Protein AF-A0A820I615-F1 (afdb_monomer_lite)

Secondary structure (DSSP, 8-state):
--------------TTS-----HHHHHHHHHHHHHHHHHHHHHHHHHHHHHHHHHHHHHHT-HHHHHHHHHHHHHHHTTT-HHHHHHHHHHHHHHHHHHHHHHHHHHHTS-GGG-HHHHHHHHHHHHHH-GGGGGTTHHHHHHHHHHHHHHSHHHHTTSPPTTGGGHHHHS-TTPPEEEEEE-TTSS-EEEEEE-GGGSSS-------------

InterPro domains:
  IPR039586 Cilia- and flagella-associated protein 46 [PTHR15977] (22-204)

Radius of gyration: 31.56 Å; chains: 1; bounding box: 80×45×115 Å

pLDDT: mean 70.61, std 18.41, range [26.41, 92.56]

Structure (mmCIF, N/CA/C/O backbone):
data_AF-A0A820I615-F1
#
_entry.id   AF-A0A820I615-F1
#
loop_
_atom_site.group_PDB
_atom_site.id
_atom_site.type_symbol
_atom_site.label_atom_id
_atom_site.label_alt_id
_atom_site.label_c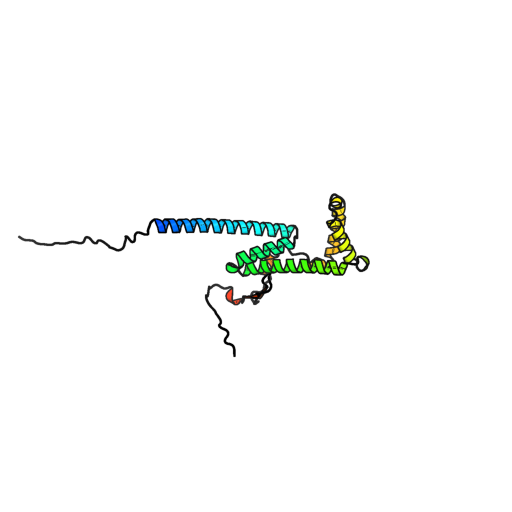omp_id
_atom_site.label_asym_id
_atom_site.label_entity_id
_atom_site.label_seq_id
_atom_site.pdbx_PDB_ins_code
_atom_site.Cartn_x
_atom_site.Cartn_y
_atom_site.Cartn_z
_atom_site.occupancy
_atom_site.B_iso_or_equiv
_atom_site.auth_seq_id
_atom_site.auth_comp_id
_atom_site.auth_asym_id
_atom_site.auth_atom_id
_atom_site.pdbx_PDB_model_num
ATOM 1 N N . MET A 1 1 ? -53.813 27.860 85.071 1.00 37.97 1 MET A N 1
ATOM 2 C CA . MET A 1 1 ? -52.853 28.479 84.137 1.00 37.97 1 MET A CA 1
ATOM 3 C C . MET A 1 1 ? -51.795 27.427 83.816 1.00 37.97 1 MET A C 1
ATOM 5 O O . MET A 1 1 ? -50.716 27.458 84.382 1.00 37.97 1 MET A O 1
ATOM 9 N N . ASP A 1 2 ? -52.160 26.299 83.200 1.00 38.53 2 ASP A N 1
ATOM 10 C CA . ASP A 1 2 ? -52.452 26.115 81.757 1.00 38.53 2 ASP A CA 1
ATOM 11 C C . ASP A 1 2 ? -51.235 26.517 80.915 1.00 38.53 2 ASP A C 1
ATOM 13 O O . ASP A 1 2 ? -50.877 27.688 80.885 1.00 38.53 2 ASP A O 1
ATOM 17 N N . SER A 1 3 ? -50.522 25.610 80.240 1.00 38.53 3 SER A N 1
ATOM 18 C CA . SER A 1 3 ? -50.927 24.923 78.994 1.00 38.53 3 SER A CA 1
ATOM 19 C C . SER A 1 3 ? -49.895 23.803 78.694 1.00 38.53 3 SER A C 1
ATOM 21 O O . SER A 1 3 ? -48.721 23.994 78.990 1.00 38.53 3 SER A O 1
ATOM 23 N N . ARG A 1 4 ? -50.256 22.564 78.297 1.00 35.41 4 ARG A N 1
ATOM 24 C CA . ARG A 1 4 ? -50.503 22.089 76.901 1.00 35.41 4 ARG A CA 1
ATOM 25 C C . ARG A 1 4 ? -49.340 22.484 75.954 1.00 35.41 4 ARG A C 1
ATOM 27 O O . ARG A 1 4 ? -49.021 23.658 75.898 1.00 35.41 4 ARG A O 1
ATOM 34 N N . THR A 1 5 ? -48.650 21.625 75.187 1.00 43.97 5 THR A N 1
ATOM 35 C CA . THR A 1 5 ? -49.090 20.474 74.364 1.00 43.97 5 THR A CA 1
ATOM 36 C C . THR A 1 5 ? -47.894 19.828 73.624 1.00 43.97 5 THR A C 1
ATOM 38 O O . THR A 1 5 ? -46.960 20.540 73.282 1.00 43.97 5 THR A O 1
ATOM 41 N N . ASN A 1 6 ? -48.053 18.539 73.275 1.00 36.91 6 ASN A N 1
ATOM 42 C CA . ASN A 1 6 ? -47.515 17.765 72.129 1.00 36.91 6 ASN A CA 1
ATOM 43 C C . ASN A 1 6 ? -45.998 17.529 71.984 1.00 36.91 6 ASN A C 1
ATOM 45 O O . ASN A 1 6 ? -45.218 18.465 71.912 1.00 36.91 6 ASN A O 1
ATOM 49 N N . SER A 1 7 ? -45.498 16.286 71.990 1.00 36.41 7 SER A N 1
ATOM 50 C CA . SER A 1 7 ? -45.802 15.080 71.177 1.00 36.41 7 SER A CA 1
ATOM 51 C C . SER A 1 7 ? -45.124 15.069 69.808 1.00 36.41 7 SER A C 1
ATOM 53 O O . SER A 1 7 ? -45.476 15.852 68.934 1.00 36.41 7 SER A O 1
ATOM 55 N N . ASN A 1 8 ? -44.309 14.021 69.645 1.00 34.81 8 ASN A N 1
ATOM 56 C CA . ASN A 1 8 ? -44.016 13.276 68.421 1.00 34.81 8 ASN A CA 1
ATOM 57 C C . ASN A 1 8 ? -43.162 13.972 67.351 1.00 34.81 8 ASN A C 1
ATOM 59 O O . ASN A 1 8 ? -43.489 15.016 66.811 1.00 34.81 8 ASN A O 1
ATOM 63 N N . MET A 1 9 ? -41.963 13.436 67.128 1.00 38.56 9 MET A N 1
ATOM 64 C CA . MET A 1 9 ? -41.706 12.326 66.197 1.00 38.56 9 MET A CA 1
ATOM 65 C C . MET A 1 9 ? -41.652 12.862 64.774 1.00 38.56 9 MET A C 1
ATOM 67 O O . MET A 1 9 ? -42.677 13.142 64.172 1.00 38.56 9 MET A O 1
ATOM 71 N N . ASN A 1 10 ? -40.430 12.975 64.266 1.00 38.28 10 ASN A N 1
ATOM 72 C CA . ASN A 1 10 ? -40.109 12.718 62.870 1.00 38.28 10 ASN A CA 1
ATOM 73 C C . ASN A 1 10 ? -38.596 12.500 62.780 1.00 38.28 10 ASN A C 1
ATOM 75 O O . ASN A 1 10 ? -37.834 13.366 62.358 1.00 38.28 10 ASN A O 1
ATOM 79 N N . GLN A 1 11 ? -38.162 11.306 63.197 1.00 41.16 11 GLN A N 1
ATOM 80 C CA . GLN A 1 11 ? -37.058 10.669 62.493 1.00 41.16 11 GLN A CA 1
ATOM 81 C C . GLN A 1 11 ? -37.579 10.367 61.089 1.00 41.16 11 GLN A C 1
ATOM 83 O O . GLN A 1 11 ? -38.285 9.386 60.876 1.00 41.16 11 GLN A O 1
ATOM 88 N N . VAL A 1 12 ? -37.288 11.258 60.145 1.00 40.66 12 VAL A N 1
ATOM 89 C CA . VAL A 1 12 ? -37.407 10.946 58.723 1.00 40.66 12 VAL A CA 1
ATOM 90 C C . VAL A 1 12 ? -36.159 10.145 58.373 1.00 40.66 12 VAL A C 1
ATOM 92 O O . VAL A 1 12 ? -35.153 10.682 57.921 1.00 40.66 12 VAL A O 1
ATOM 95 N N . THR A 1 13 ? -36.196 8.849 58.673 1.00 41.91 13 THR A N 1
ATOM 96 C CA . THR A 1 13 ? -35.300 7.878 58.056 1.00 41.91 13 THR A CA 1
ATOM 97 C C . THR A 1 13 ? -35.756 7.723 56.612 1.00 41.91 13 THR A C 1
ATOM 99 O O . THR A 1 13 ? -36.739 7.051 56.318 1.00 41.91 13 THR A O 1
ATOM 102 N N . ASN A 1 14 ? -35.076 8.423 55.709 1.00 36.91 14 ASN A N 1
ATOM 103 C CA . ASN A 1 14 ? -35.271 8.296 54.273 1.00 36.91 14 ASN A CA 1
ATOM 104 C C . ASN A 1 14 ? -34.704 6.923 53.841 1.00 36.91 14 ASN A C 1
ATOM 106 O O . ASN A 1 14 ? -33.496 6.726 53.970 1.00 36.91 14 ASN A O 1
ATOM 110 N N . PRO A 1 15 ? -35.506 5.942 53.382 1.00 42.53 15 PRO A N 1
ATOM 111 C CA . PRO A 1 15 ? -35.017 4.586 53.134 1.00 42.53 15 PRO A CA 1
ATOM 112 C C . PRO A 1 15 ? -34.518 4.367 51.691 1.00 42.53 15 PRO A C 1
ATOM 114 O O . PRO A 1 15 ? -34.568 3.247 51.198 1.00 42.53 15 PRO A O 1
ATOM 117 N N . ALA A 1 16 ? -34.041 5.410 51.001 1.00 45.69 16 ALA A N 1
ATOM 118 C CA . ALA A 1 16 ? -33.724 5.347 49.567 1.00 45.69 16 ALA A CA 1
ATOM 119 C C . ALA A 1 16 ? -32.255 5.640 49.188 1.00 45.69 16 ALA A C 1
ATOM 121 O O . ALA A 1 16 ? -31.955 5.708 48.002 1.00 45.69 16 ALA A O 1
ATOM 122 N N . GLU A 1 17 ? -31.331 5.803 50.144 1.00 46.22 17 GLU A N 1
ATOM 123 C CA . GLU A 1 17 ? -29.943 6.230 49.844 1.00 46.22 17 GLU A CA 1
ATOM 124 C C . GLU A 1 17 ? -28.844 5.192 50.120 1.00 46.22 17 GLU A C 1
ATOM 126 O O . GLU A 1 17 ? -27.669 5.507 49.988 1.00 46.22 17 GLU A O 1
ATOM 131 N N . ASN A 1 18 ? -29.188 3.941 50.430 1.00 52.22 18 ASN A N 1
ATOM 132 C CA . ASN A 1 18 ? -28.195 2.873 50.602 1.00 52.22 18 ASN A CA 1
ATOM 133 C C . ASN A 1 18 ? -28.490 1.684 49.684 1.00 52.22 18 ASN A C 1
ATOM 135 O O . ASN A 1 18 ? -28.588 0.544 50.137 1.00 52.22 18 ASN A O 1
ATOM 139 N N . GLU A 1 19 ? -28.606 1.932 48.381 1.00 51.94 19 GLU A N 1
ATOM 140 C CA . GLU A 1 19 ? -28.301 0.877 47.417 1.00 51.94 19 GLU A CA 1
ATOM 141 C C . GLU A 1 19 ? -26.772 0.796 47.354 1.00 51.94 19 GLU A C 1
ATOM 143 O O . GLU A 1 19 ? -26.102 1.532 46.632 1.00 51.94 19 GLU A O 1
ATOM 148 N N . TRP A 1 20 ? -26.214 -0.003 48.265 1.00 56.06 20 TRP A N 1
ATOM 149 C CA . TRP A 1 20 ? -24.785 -0.266 48.382 1.00 56.06 20 TRP A CA 1
ATOM 150 C C . TRP A 1 20 ? -24.349 -0.911 47.067 1.00 56.06 20 TRP A C 1
ATOM 152 O O . TRP A 1 20 ? -24.513 -2.116 46.889 1.00 56.06 20 TRP A O 1
ATOM 162 N N . ILE A 1 21 ? -23.880 -0.106 46.107 1.00 61.22 21 ILE A N 1
ATOM 163 C CA . ILE A 1 21 ? -23.255 -0.628 44.892 1.00 61.22 21 ILE A CA 1
ATOM 164 C C . ILE A 1 21 ? -22.084 -1.472 45.401 1.00 61.22 21 ILE A C 1
ATOM 166 O O . ILE A 1 21 ? -21.194 -0.906 46.043 1.00 61.22 21 ILE A O 1
ATOM 170 N N . PRO A 1 22 ? -22.094 -2.800 45.193 1.00 72.50 22 PRO A N 1
ATOM 171 C CA . PRO A 1 22 ? -21.027 -3.667 45.655 1.00 72.50 22 PRO A CA 1
ATOM 172 C C . PRO A 1 22 ? -19.688 -3.083 45.207 1.00 72.50 22 PRO A C 1
ATOM 174 O O . PRO A 1 22 ? -19.512 -2.781 44.026 1.00 72.50 22 PRO A O 1
ATOM 177 N N . GLU A 1 23 ? -18.752 -2.913 46.138 1.00 72.25 23 GLU A N 1
ATOM 178 C CA . GLU A 1 23 ? -17.396 -2.416 45.857 1.00 72.25 23 GLU A CA 1
ATOM 179 C C . GLU A 1 23 ? -16.722 -3.230 44.731 1.00 72.25 23 GLU A C 1
ATOM 181 O O . GLU A 1 23 ? -15.958 -2.700 43.927 1.00 72.25 23 GLU A O 1
ATOM 186 N N . GLU A 1 24 ? -17.123 -4.497 44.606 1.00 72.81 24 GLU A N 1
ATOM 187 C CA . GLU A 1 24 ? -16.786 -5.422 43.526 1.00 72.81 24 GLU A CA 1
ATOM 188 C C . GLU A 1 24 ? -17.271 -4.953 42.139 1.00 72.81 24 GLU A C 1
ATOM 190 O O . GLU A 1 24 ? -16.477 -4.932 41.203 1.00 72.81 24 GLU A O 1
ATOM 195 N N . LEU A 1 25 ? -18.509 -4.458 41.999 1.00 75.38 25 LEU A N 1
ATOM 196 C CA . LEU A 1 25 ? -19.022 -3.917 40.727 1.00 75.38 25 LEU A CA 1
ATOM 197 C C . LEU A 1 25 ? -18.333 -2.604 40.334 1.00 75.38 25 LEU A C 1
ATOM 199 O O . LEU A 1 25 ? -18.110 -2.343 39.150 1.00 75.38 25 LEU A O 1
ATOM 203 N N . LEU A 1 26 ? -17.966 -1.770 41.312 1.00 77.69 26 LEU A N 1
ATOM 204 C CA . LEU A 1 26 ? -17.216 -0.540 41.050 1.00 77.69 26 LEU A CA 1
ATOM 205 C C . LEU A 1 26 ? -15.767 -0.850 40.635 1.00 77.69 26 LEU A C 1
ATOM 207 O O . LEU A 1 26 ? -15.224 -0.201 39.737 1.00 77.69 26 LEU A O 1
ATOM 211 N N . ALA A 1 27 ? -15.145 -1.855 41.256 1.00 81.88 27 ALA A N 1
ATOM 212 C CA . ALA A 1 27 ? -13.823 -2.346 40.881 1.00 81.88 27 ALA A CA 1
ATOM 213 C C . ALA A 1 27 ? -13.827 -2.977 39.478 1.00 81.88 27 ALA A C 1
ATOM 215 O O . ALA A 1 27 ? -12.938 -2.678 38.678 1.00 81.88 27 ALA A O 1
ATOM 216 N N . GLU A 1 28 ? -14.846 -3.774 39.141 1.00 84.38 28 GLU A N 1
ATOM 217 C CA . GLU A 1 28 ? -15.040 -4.333 37.798 1.00 84.38 28 GLU A CA 1
ATOM 218 C C . GLU A 1 28 ? -15.251 -3.243 36.743 1.00 84.38 28 GLU A C 1
ATOM 220 O O . GLU A 1 28 ? -14.595 -3.265 35.700 1.00 84.38 28 GLU A O 1
ATOM 225 N N . PHE A 1 29 ? -16.083 -2.237 37.028 1.00 85.94 29 PHE A N 1
ATOM 226 C CA . PHE A 1 29 ? -16.292 -1.098 36.132 1.00 85.94 29 PHE A CA 1
ATOM 227 C C . PHE A 1 29 ? -14.996 -0.314 35.882 1.00 85.94 29 PHE A C 1
ATOM 229 O O . PHE A 1 29 ? -14.664 0.017 34.741 1.00 85.94 29 PHE A O 1
ATOM 236 N N . ASN A 1 30 ? -14.222 -0.042 36.937 1.00 85.25 30 ASN A N 1
ATOM 237 C CA . ASN A 1 30 ? -12.938 0.648 36.813 1.00 85.25 30 ASN A CA 1
ATOM 238 C C . ASN A 1 30 ? -11.906 -0.185 36.044 1.00 85.25 30 ASN A C 1
ATOM 240 O O . ASN A 1 30 ? -11.150 0.371 35.244 1.00 85.25 30 ASN A O 1
ATOM 244 N N . ARG A 1 31 ? -11.906 -1.510 36.226 1.00 84.19 31 ARG A N 1
ATOM 245 C CA . ARG A 1 31 ? -11.061 -2.430 35.461 1.00 84.19 31 ARG A CA 1
ATOM 246 C C . ARG A 1 31 ? -11.431 -2.417 33.980 1.00 84.19 31 ARG A C 1
ATOM 248 O O . ARG A 1 31 ? -10.559 -2.181 33.151 1.00 84.19 31 ARG A O 1
ATOM 255 N N . GLN A 1 32 ? -12.716 -2.542 33.652 1.00 88.12 32 GLN A N 1
ATOM 256 C CA . GLN A 1 32 ? -13.203 -2.482 32.272 1.00 88.12 32 GLN A CA 1
ATOM 257 C C . GLN A 1 32 ? -12.871 -1.141 31.605 1.00 88.12 32 GLN A C 1
ATOM 259 O O . GLN A 1 32 ? -12.471 -1.100 30.442 1.00 88.12 32 GLN A O 1
ATOM 264 N N . LYS A 1 33 ? -12.987 -0.035 32.347 1.00 88.62 33 LYS A N 1
ATOM 265 C CA . LYS A 1 33 ? -12.599 1.295 31.869 1.00 88.62 33 LYS A CA 1
ATOM 266 C C . LYS A 1 33 ? -11.093 1.398 31.610 1.00 88.62 33 LYS A C 1
ATOM 268 O O . LYS A 1 33 ? -10.694 1.994 30.611 1.00 88.62 33 LYS A O 1
ATOM 273 N N . SER A 1 34 ? -10.263 0.825 32.481 1.00 88.50 34 SER A N 1
ATOM 274 C CA . SER A 1 34 ? -8.809 0.771 32.286 1.00 88.50 34 SER A CA 1
ATOM 275 C C . SER A 1 34 ? -8.444 -0.054 31.051 1.00 88.50 34 SER A C 1
ATOM 277 O O . SER A 1 34 ? -7.675 0.409 30.210 1.00 88.50 34 SER A O 1
ATOM 279 N N . ASP A 1 35 ? -9.048 -1.231 30.896 1.00 89.19 35 ASP A N 1
ATOM 280 C CA . ASP A 1 35 ? -8.810 -2.129 29.763 1.00 89.19 35 ASP A CA 1
ATOM 281 C C . ASP A 1 35 ? -9.234 -1.483 28.433 1.00 89.19 35 ASP A C 1
ATOM 283 O O . ASP A 1 35 ? -8.497 -1.540 27.445 1.00 89.19 35 ASP A O 1
ATOM 287 N N . LEU A 1 36 ? -10.372 -0.777 28.419 1.00 90.06 36 LEU A N 1
ATOM 288 C CA . LEU A 1 36 ? -10.823 0.006 27.267 1.00 90.06 36 LEU A CA 1
ATOM 289 C C . LEU A 1 36 ? -9.816 1.108 26.905 1.00 90.06 36 LEU A C 1
ATOM 291 O O . LEU A 1 36 ? -9.478 1.269 25.733 1.00 90.06 36 LEU A O 1
ATOM 295 N N . ASN A 1 37 ? -9.309 1.850 27.893 1.00 90.44 37 ASN A N 1
ATOM 296 C CA . ASN A 1 37 ? -8.328 2.912 27.657 1.00 90.44 37 ASN A CA 1
ATOM 297 C C . ASN A 1 37 ? -7.027 2.365 27.054 1.00 90.44 37 ASN A C 1
ATOM 299 O O . ASN A 1 37 ? -6.471 2.970 26.132 1.00 90.44 37 ASN A O 1
ATOM 303 N N . HIS A 1 38 ? -6.551 1.213 27.534 1.00 91.88 38 HIS A N 1
ATOM 304 C CA . HIS A 1 38 ? -5.386 0.545 26.955 1.00 91.88 38 HIS A CA 1
ATOM 305 C C . HIS A 1 38 ? -5.659 0.077 25.524 1.00 91.88 38 HIS A C 1
ATOM 307 O O . HIS A 1 38 ? -4.856 0.353 24.634 1.00 91.88 38 HIS A O 1
ATOM 313 N N . SER A 1 39 ? -6.813 -0.545 25.273 1.00 90.38 39 SER A N 1
ATOM 314 C CA . SER A 1 39 ? -7.217 -0.984 23.933 1.00 90.38 39 SER A CA 1
ATOM 315 C C . SER A 1 39 ? -7.291 0.181 22.938 1.00 90.38 39 SER A C 1
ATOM 317 O O . SER A 1 39 ? -6.714 0.103 21.854 1.00 90.38 39 SER A O 1
ATOM 319 N N . MET A 1 40 ? -7.902 1.301 23.332 1.00 88.75 40 MET A N 1
ATOM 320 C CA . MET A 1 40 ? -7.974 2.513 22.509 1.00 88.75 40 MET A CA 1
ATOM 321 C C . MET A 1 40 ? -6.595 3.120 22.246 1.00 88.75 40 MET A C 1
ATOM 323 O O . MET A 1 40 ? -6.332 3.585 21.138 1.00 88.75 40 MET A O 1
ATOM 327 N N . SER A 1 41 ? -5.699 3.085 23.235 1.00 91.19 41 SER A N 1
ATOM 328 C CA . SER A 1 41 ? -4.323 3.569 23.074 1.00 91.19 41 SER A CA 1
ATOM 329 C C . SER A 1 41 ? -3.549 2.717 22.066 1.00 91.19 41 SER A C 1
ATOM 331 O O . SER A 1 41 ? -2.888 3.260 21.182 1.00 91.19 41 SER A O 1
ATOM 333 N N . TYR A 1 42 ? -3.682 1.389 22.136 1.00 92.00 42 TYR A N 1
ATOM 334 C CA . TYR A 1 42 ? -3.068 0.481 21.163 1.00 92.00 42 TYR A CA 1
ATOM 335 C C . TYR A 1 42 ? -3.648 0.642 19.760 1.00 92.00 42 TYR A C 1
ATOM 337 O O . TYR A 1 42 ? -2.900 0.583 18.781 1.00 92.00 42 TYR A O 1
ATOM 345 N N . LEU A 1 43 ? -4.957 0.882 19.650 1.00 88.38 43 LEU A N 1
ATOM 346 C CA . LEU A 1 43 ? -5.602 1.161 18.373 1.00 88.38 43 LEU A CA 1
ATOM 347 C C . LEU A 1 43 ? -5.062 2.456 17.758 1.00 88.38 43 LEU A C 1
ATOM 349 O O . LEU A 1 43 ? -4.640 2.452 16.604 1.00 88.38 43 LEU A O 1
ATOM 353 N N . ALA A 1 44 ? -5.021 3.541 18.536 1.00 89.12 44 ALA A N 1
ATOM 354 C CA . ALA A 1 44 ? -4.500 4.829 18.086 1.00 89.12 44 ALA A CA 1
ATOM 355 C C . ALA A 1 44 ? -3.039 4.717 17.629 1.00 89.12 44 ALA A C 1
ATOM 357 O O . ALA A 1 44 ? -2.686 5.197 16.554 1.00 89.12 44 ALA A O 1
ATOM 358 N N . GLN A 1 45 ? -2.212 4.012 18.401 1.00 92.25 45 GLN A N 1
ATOM 359 C CA . GLN A 1 45 ? -0.807 3.804 18.073 1.00 92.25 45 GLN A CA 1
ATOM 360 C C . GLN A 1 45 ? -0.628 2.958 16.801 1.00 92.25 45 GLN A C 1
ATOM 362 O O . GLN A 1 45 ? 0.168 3.304 15.930 1.00 92.25 45 GLN A O 1
ATOM 367 N N . SER A 1 46 ? -1.392 1.872 16.657 1.00 89.69 46 SER A N 1
ATOM 368 C CA . SER A 1 46 ? -1.365 1.030 15.450 1.00 89.69 46 SER A CA 1
ATOM 369 C C . SER A 1 46 ? -1.780 1.821 14.212 1.00 89.69 46 SER A C 1
ATOM 371 O O . SER A 1 46 ? -1.168 1.696 13.151 1.00 89.69 46 SER A O 1
ATOM 373 N N . MET A 1 47 ? -2.785 2.682 14.365 1.00 89.00 47 MET A N 1
ATOM 374 C CA . MET A 1 47 ? -3.269 3.546 13.299 1.00 89.00 47 MET A CA 1
ATOM 375 C C . MET A 1 47 ? -2.230 4.586 12.877 1.00 89.00 47 MET A C 1
ATOM 377 O O . MET A 1 47 ? -2.029 4.826 11.686 1.00 89.00 47 MET A O 1
ATOM 381 N N . GLU A 1 48 ? -1.534 5.178 13.844 1.00 90.50 48 GLU A N 1
ATOM 382 C CA . GLU A 1 48 ? -0.449 6.115 13.578 1.00 90.50 48 GLU A CA 1
ATOM 383 C C . GLU A 1 48 ? 0.694 5.436 12.813 1.00 90.50 48 GLU A C 1
ATOM 385 O O . GLU A 1 48 ? 1.135 5.952 11.784 1.00 90.50 48 GLU A O 1
ATOM 390 N N . PHE A 1 49 ? 1.117 4.243 13.240 1.00 92.56 49 PHE A N 1
ATOM 391 C CA . PHE A 1 49 ? 2.130 3.469 12.520 1.00 92.56 49 PHE A CA 1
ATOM 392 C C . PHE A 1 49 ? 1.691 3.122 11.094 1.00 92.56 49 PHE A C 1
ATOM 394 O O . PHE A 1 49 ? 2.489 3.256 10.164 1.00 92.56 49 PHE A O 1
ATOM 401 N N . ALA A 1 50 ? 0.430 2.732 10.893 1.00 89.56 50 ALA A N 1
ATOM 402 C CA . ALA A 1 50 ? -0.112 2.452 9.565 1.00 89.56 50 ALA A CA 1
ATOM 403 C C . ALA A 1 50 ? -0.100 3.701 8.666 1.00 89.56 50 ALA A C 1
ATOM 405 O O . ALA A 1 50 ? 0.304 3.627 7.504 1.00 89.56 50 ALA A O 1
ATOM 406 N N . LEU A 1 51 ? -0.472 4.870 9.199 1.00 90.50 51 LEU A N 1
ATOM 407 C CA . LEU A 1 51 ? -0.444 6.140 8.467 1.00 90.50 51 LEU A CA 1
ATOM 408 C C . LEU A 1 51 ? 0.981 6.587 8.132 1.00 90.50 51 LEU A C 1
ATOM 410 O O . LEU A 1 51 ? 1.239 7.057 7.022 1.00 90.50 51 LEU A O 1
ATOM 414 N N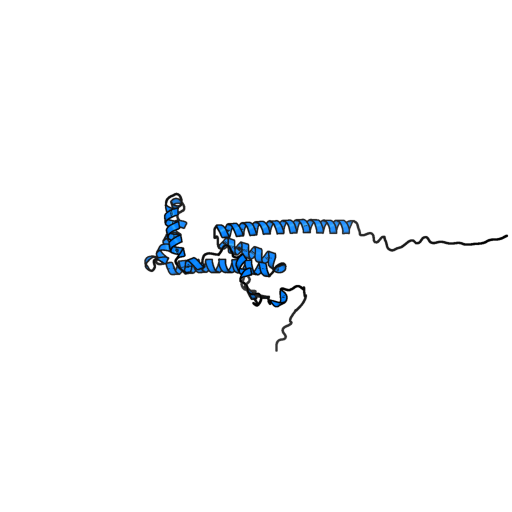 . GLN A 1 52 ? 1.925 6.440 9.059 1.00 91.62 52 GLN A N 1
ATOM 415 C CA . GLN A 1 52 ? 3.335 6.744 8.808 1.00 91.62 52 GLN A CA 1
ATOM 416 C C . GLN A 1 52 ? 3.920 5.802 7.746 1.00 91.62 52 GLN A C 1
ATOM 418 O O . GLN A 1 52 ? 4.558 6.263 6.797 1.00 91.62 52 GLN A O 1
ATOM 423 N N . SER A 1 53 ? 3.633 4.502 7.855 1.00 91.94 53 SER A N 1
ATOM 424 C CA . SER A 1 53 ? 4.018 3.481 6.875 1.00 91.94 53 SER A CA 1
ATOM 425 C C . SER A 1 53 ? 3.438 3.782 5.493 1.00 91.94 53 SER A C 1
ATOM 427 O O . SER A 1 53 ? 4.159 3.743 4.493 1.00 91.94 53 SER A O 1
ATOM 429 N N . LEU A 1 54 ? 2.166 4.184 5.421 1.00 90.25 54 LEU A N 1
ATOM 430 C CA . LEU A 1 54 ? 1.524 4.605 4.178 1.00 90.25 54 LEU A CA 1
ATOM 431 C C . LEU A 1 54 ? 2.218 5.829 3.566 1.00 90.25 54 LEU A C 1
ATOM 433 O O . LEU A 1 54 ? 2.523 5.824 2.374 1.00 90.25 54 LEU A O 1
ATOM 437 N N . ASN A 1 55 ? 2.502 6.861 4.364 1.00 89.38 55 ASN A N 1
ATOM 438 C CA . ASN A 1 55 ? 3.185 8.066 3.888 1.00 89.38 55 ASN A CA 1
ATOM 439 C C . ASN A 1 55 ? 4.586 7.754 3.352 1.00 89.38 55 ASN A C 1
ATOM 441 O O . ASN A 1 55 ? 4.940 8.201 2.260 1.00 89.38 55 ASN A O 1
ATOM 445 N N . LEU A 1 56 ? 5.359 6.933 4.064 1.00 89.25 56 LEU A N 1
ATOM 446 C CA . LEU A 1 56 ? 6.663 6.476 3.588 1.00 89.25 56 LEU A CA 1
ATOM 447 C C . LEU A 1 56 ? 6.529 5.677 2.284 1.00 89.25 56 LEU A C 1
ATOM 449 O O . LEU A 1 56 ? 7.267 5.915 1.329 1.00 89.25 56 LEU A O 1
ATOM 453 N N . SER A 1 57 ? 5.544 4.784 2.211 1.00 86.88 57 SER A N 1
ATOM 454 C CA . SER A 1 57 ? 5.281 3.966 1.023 1.00 86.88 57 SER A CA 1
ATOM 455 C C . SER A 1 57 ? 4.877 4.813 -0.184 1.00 86.88 57 SER A C 1
ATOM 457 O O . SER A 1 57 ? 5.262 4.494 -1.306 1.00 86.88 57 SER A O 1
ATOM 459 N N . LEU A 1 58 ? 4.166 5.926 0.019 1.00 85.44 58 LEU A N 1
ATOM 460 C CA . LEU A 1 58 ? 3.838 6.895 -1.032 1.00 85.44 58 LEU A CA 1
ATOM 461 C C . LEU A 1 58 ? 5.064 7.667 -1.526 1.00 85.44 58 LEU A C 1
ATOM 463 O O . LEU A 1 58 ? 5.163 7.936 -2.724 1.00 85.44 58 LEU A O 1
ATOM 467 N N . VAL A 1 59 ? 6.006 7.994 -0.638 1.00 84.75 59 VAL A N 1
ATOM 468 C CA . VAL A 1 59 ? 7.284 8.623 -1.014 1.00 84.75 59 VAL A CA 1
ATOM 469 C C . VAL A 1 59 ? 8.147 7.648 -1.817 1.00 84.75 59 VAL A C 1
ATOM 471 O O . VAL A 1 59 ? 8.673 8.008 -2.869 1.00 84.75 59 VAL A O 1
ATOM 474 N N . VAL A 1 60 ? 8.250 6.400 -1.359 1.00 84.06 60 VAL A N 1
ATOM 475 C CA . VAL A 1 60 ? 9.017 5.333 -2.024 1.00 84.06 60 VAL A CA 1
ATOM 476 C C . VAL A 1 60 ? 8.302 4.802 -3.280 1.00 84.06 60 VAL A C 1
ATOM 478 O O . VAL A 1 60 ? 8.943 4.236 -4.165 1.00 84.06 60 VAL A O 1
ATOM 481 N N . GLN A 1 61 ? 6.991 5.035 -3.403 1.00 83.25 61 GLN A N 1
ATOM 482 C CA . GLN A 1 61 ? 6.097 4.472 -4.425 1.00 83.25 61 GLN A CA 1
ATOM 483 C C . GLN A 1 61 ? 6.032 2.931 -4.396 1.00 83.25 61 GLN A C 1
ATOM 485 O O . GLN A 1 61 ? 5.921 2.279 -5.443 1.00 83.25 61 GLN A O 1
ATOM 490 N N . ASP A 1 62 ? 6.060 2.338 -3.196 1.00 84.69 62 ASP A N 1
ATOM 491 C CA . ASP A 1 62 ? 5.809 0.905 -3.017 1.00 84.69 62 ASP A CA 1
ATOM 492 C C . ASP A 1 62 ? 4.305 0.611 -3.054 1.00 84.69 62 ASP A C 1
ATOM 494 O O . ASP A 1 62 ? 3.560 0.830 -2.101 1.00 84.69 62 ASP A O 1
ATOM 498 N N . LYS A 1 63 ? 3.853 0.087 -4.192 1.00 87.12 63 LYS A N 1
ATOM 499 C CA . LYS A 1 63 ? 2.431 -0.145 -4.468 1.00 87.12 63 LYS A CA 1
ATOM 500 C C . LYS A 1 63 ? 1.823 -1.258 -3.620 1.00 87.12 63 LYS A C 1
ATOM 502 O O . LYS A 1 63 ? 0.615 -1.233 -3.408 1.00 87.12 63 LYS A O 1
ATOM 507 N N . ILE A 1 64 ? 2.622 -2.224 -3.162 1.00 88.94 64 ILE A N 1
ATOM 508 C CA . ILE A 1 64 ? 2.120 -3.339 -2.347 1.00 88.94 64 ILE A CA 1
ATOM 509 C C . ILE A 1 64 ? 1.825 -2.815 -0.944 1.00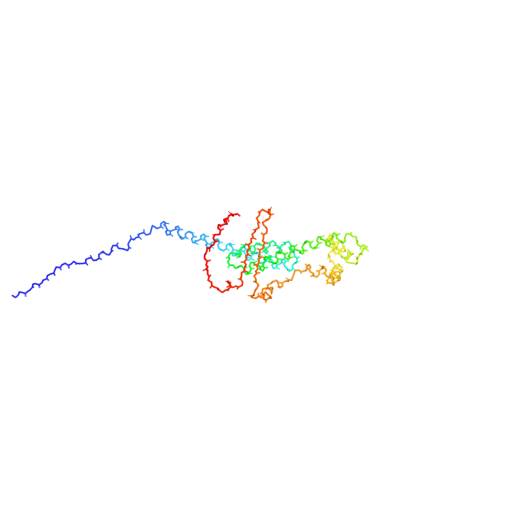 88.94 64 ILE A C 1
ATOM 511 O O . ILE A 1 64 ? 0.699 -2.937 -0.469 1.00 88.94 64 ILE A O 1
ATOM 515 N N . LEU A 1 65 ? 2.788 -2.110 -0.346 1.00 89.25 65 LEU A N 1
ATOM 516 C CA . LEU A 1 65 ? 2.607 -1.491 0.966 1.00 89.25 65 LEU A CA 1
ATOM 517 C C . LEU A 1 65 ? 1.527 -0.403 0.957 1.00 89.25 65 LEU A C 1
ATOM 519 O O . LEU A 1 65 ? 0.769 -0.298 1.917 1.00 89.25 65 LEU A O 1
ATOM 523 N N . ILE A 1 66 ? 1.400 0.383 -0.120 1.00 88.50 66 ILE A N 1
ATOM 524 C CA . ILE A 1 66 ? 0.291 1.344 -0.255 1.00 88.50 66 ILE A CA 1
ATOM 525 C C . ILE A 1 66 ? -1.053 0.613 -0.223 1.00 88.50 66 ILE A C 1
ATOM 527 O O . ILE A 1 66 ? -1.945 1.031 0.513 1.00 88.50 66 ILE A O 1
ATOM 531 N N . ARG A 1 67 ? -1.209 -0.467 -0.998 1.00 89.00 67 ARG A N 1
ATOM 532 C CA . ARG A 1 67 ? -2.453 -1.246 -1.051 1.00 89.00 67 ARG A CA 1
ATOM 533 C C . ARG A 1 67 ? -2.823 -1.798 0.324 1.00 89.00 67 ARG A C 1
ATOM 535 O O . ARG A 1 67 ? -3.961 -1.607 0.753 1.00 89.00 67 ARG A O 1
ATOM 542 N N . ASP A 1 68 ? -1.869 -2.445 0.986 1.00 89.81 68 ASP A N 1
ATOM 543 C CA . ASP A 1 68 ? -2.102 -3.179 2.231 1.00 89.81 68 ASP A CA 1
ATOM 544 C C . ASP A 1 68 ? -2.362 -2.222 3.405 1.00 89.81 68 ASP A C 1
ATOM 546 O O . ASP A 1 68 ? -3.357 -2.377 4.111 1.00 89.81 68 ASP A O 1
ATOM 550 N N . ASN A 1 69 ? -1.555 -1.162 3.555 1.00 90.50 69 ASN A N 1
ATOM 551 C CA . ASN A 1 69 ? -1.787 -0.148 4.591 1.00 90.50 69 ASN A CA 1
ATOM 552 C C . ASN A 1 69 ? -3.103 0.612 4.365 1.00 90.50 69 ASN A C 1
ATOM 554 O O . ASN A 1 69 ? -3.822 0.888 5.322 1.00 90.50 69 ASN A O 1
ATOM 558 N N . SER A 1 70 ? -3.445 0.947 3.114 1.00 88.19 70 SER A N 1
ATOM 559 C CA . SER A 1 70 ? -4.696 1.663 2.825 1.00 88.19 70 SER A CA 1
ATOM 560 C C . SER A 1 70 ? -5.929 0.802 3.102 1.00 88.19 70 SER A C 1
ATOM 562 O O . SER A 1 70 ? -6.940 1.322 3.564 1.00 88.19 70 SER A O 1
ATOM 564 N N . LEU A 1 71 ? -5.850 -0.510 2.855 1.00 89.38 71 LEU A N 1
ATOM 565 C CA . LEU A 1 71 ? -6.928 -1.438 3.194 1.00 89.38 71 LEU A CA 1
ATOM 566 C C . LEU A 1 71 ? -7.089 -1.560 4.716 1.00 89.38 71 LEU A C 1
ATOM 568 O O . LEU A 1 71 ? -8.193 -1.388 5.218 1.00 89.38 71 LEU A O 1
ATOM 572 N N . LEU A 1 72 ? -5.983 -1.723 5.453 1.00 88.88 72 LEU A N 1
ATOM 573 C CA . LEU A 1 72 ? -5.991 -1.763 6.921 1.00 88.88 72 LEU A CA 1
ATOM 574 C C . LEU A 1 72 ? -6.630 -0.504 7.534 1.00 88.88 72 LEU A C 1
ATOM 576 O O . LEU A 1 72 ? -7.461 -0.588 8.440 1.00 88.88 72 LEU A O 1
ATOM 580 N N . ILE A 1 73 ? -6.261 0.671 7.022 1.00 88.19 73 ILE A N 1
ATOM 581 C CA . ILE A 1 73 ? -6.810 1.966 7.446 1.00 88.19 73 ILE A CA 1
ATOM 582 C C . ILE A 1 73 ? -8.308 2.056 7.117 1.00 88.19 73 ILE A C 1
ATOM 584 O O . ILE A 1 73 ? -9.096 2.501 7.954 1.00 88.19 73 ILE A O 1
ATOM 588 N N . SER A 1 74 ? -8.709 1.615 5.922 1.00 87.12 74 SER A N 1
ATOM 589 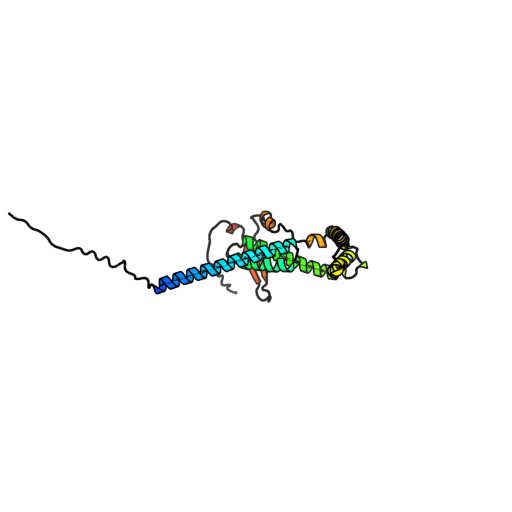C CA . SER A 1 74 ? -10.107 1.588 5.481 1.00 87.12 74 SER A CA 1
ATOM 590 C C . SER A 1 74 ? -10.975 0.712 6.385 1.00 87.12 74 SER A C 1
ATOM 592 O O . SER A 1 74 ? -12.058 1.150 6.779 1.00 87.12 74 SER A O 1
ATOM 594 N N . ASP A 1 75 ? -10.493 -0.477 6.748 1.00 85.25 75 ASP A N 1
ATOM 595 C CA . ASP A 1 75 ? -11.207 -1.428 7.608 1.00 85.25 75 ASP A CA 1
ATOM 596 C C . ASP A 1 75 ? -11.316 -0.919 9.050 1.00 85.25 75 ASP A C 1
ATOM 598 O O . ASP A 1 75 ? -12.349 -1.083 9.700 1.00 85.25 75 ASP A O 1
ATOM 602 N N . THR A 1 76 ? -10.276 -0.233 9.535 1.00 84.31 76 THR A N 1
ATOM 603 C CA . THR A 1 76 ? -10.242 0.332 10.892 1.00 84.31 76 THR A CA 1
ATOM 604 C C . THR A 1 76 ? -11.183 1.533 11.041 1.00 84.31 76 THR A C 1
ATOM 606 O O . THR A 1 76 ? -11.856 1.675 12.062 1.00 84.31 76 THR A O 1
ATOM 609 N N . ILE A 1 77 ? -11.258 2.404 10.027 1.00 84.19 77 ILE A N 1
ATOM 610 C CA . ILE A 1 77 ? -12.086 3.623 10.057 1.00 84.19 77 ILE A CA 1
ATOM 611 C C . ILE A 1 77 ? -13.523 3.368 9.567 1.00 84.19 77 ILE A C 1
ATOM 613 O O . ILE A 1 77 ? -14.417 4.140 9.907 1.00 84.19 77 ILE A O 1
ATOM 617 N N . GLY A 1 78 ? -13.779 2.302 8.802 1.00 74.94 78 GLY A N 1
ATOM 618 C CA . GLY A 1 78 ? -15.007 2.126 8.010 1.00 74.94 78 GLY A CA 1
ATOM 619 C C . GLY A 1 78 ? -16.334 2.315 8.753 1.00 74.94 78 GLY A C 1
ATOM 620 O O . GLY A 1 78 ? -17.294 2.808 8.166 1.00 74.94 78 GLY A O 1
ATOM 621 N N . GLN A 1 79 ? -16.389 1.987 10.047 1.00 75.44 79 GLN A N 1
ATOM 622 C CA . GLN A 1 79 ? -17.591 2.166 10.874 1.00 75.44 79 GLN A CA 1
ATOM 623 C C . GLN A 1 79 ? -17.756 3.591 11.433 1.00 75.44 79 GLN A C 1
ATOM 625 O O . GLN A 1 79 ? -18.874 4.000 11.739 1.00 75.44 79 GLN A O 1
ATOM 630 N N . PHE A 1 80 ? -16.661 4.340 11.578 1.00 79.19 80 PHE A N 1
ATOM 631 C CA . PHE A 1 80 ? -16.628 5.658 12.219 1.00 79.19 80 PHE A CA 1
ATOM 632 C C . PHE A 1 80 ? -16.668 6.810 11.210 1.00 79.19 80 PHE A C 1
ATOM 634 O O . PHE A 1 80 ? -17.347 7.806 11.452 1.00 79.19 80 PHE A O 1
ATOM 641 N N . ASP A 1 81 ? -15.960 6.675 10.084 1.00 78.56 81 ASP A N 1
ATOM 642 C CA . ASP A 1 81 ? -15.935 7.672 9.011 1.00 78.56 81 ASP A CA 1
ATOM 643 C C . ASP A 1 81 ? -15.939 6.995 7.626 1.00 78.56 81 ASP A C 1
ATOM 645 O O . ASP A 1 81 ? -14.883 6.689 7.053 1.00 78.56 81 ASP A O 1
ATOM 649 N N . PRO A 1 82 ? -17.132 6.763 7.052 1.00 76.06 82 PRO A N 1
ATOM 650 C CA . PRO A 1 82 ? -17.253 6.108 5.757 1.00 76.06 82 PRO A CA 1
ATOM 651 C C . PRO A 1 82 ? -16.653 6.934 4.612 1.00 76.06 82 PRO A C 1
ATOM 653 O O . PRO A 1 82 ? -16.197 6.360 3.627 1.00 76.06 82 PRO A O 1
ATOM 656 N N . ILE A 1 83 ? -16.609 8.266 4.723 1.00 77.56 83 ILE A N 1
ATOM 657 C CA . ILE A 1 83 ? -16.074 9.131 3.661 1.00 77.56 83 ILE A CA 1
ATOM 658 C C . ILE A 1 83 ? -14.566 8.933 3.570 1.00 77.56 83 ILE A C 1
ATOM 660 O O . ILE A 1 83 ? -14.031 8.666 2.494 1.00 77.56 83 ILE A O 1
ATOM 664 N N . THR A 1 84 ? -13.883 9.012 4.710 1.00 77.94 84 THR A N 1
ATOM 665 C CA . THR A 1 84 ? -12.435 8.805 4.768 1.00 77.94 84 THR A CA 1
ATOM 666 C C . THR A 1 84 ? -12.061 7.367 4.410 1.00 77.94 84 THR A C 1
ATOM 668 O O . THR A 1 84 ? -11.097 7.150 3.675 1.00 77.94 84 THR A O 1
ATOM 671 N N . SER A 1 85 ? -12.861 6.384 4.834 1.00 82.12 85 SER A N 1
ATOM 672 C CA . SER A 1 85 ? -12.689 4.978 4.445 1.00 82.12 85 SER A CA 1
ATOM 673 C C . SER A 1 85 ? -12.718 4.791 2.918 1.00 82.12 85 SER A C 1
ATOM 675 O O . SER A 1 85 ? -11.818 4.162 2.360 1.00 82.12 85 SER A O 1
ATOM 677 N N . ILE A 1 86 ? -13.646 5.444 2.204 1.00 79.56 86 ILE A N 1
ATOM 678 C CA . ILE A 1 86 ? -13.718 5.395 0.731 1.00 79.56 86 ILE A CA 1
ATOM 679 C C . ILE A 1 86 ? -12.451 5.949 0.068 1.00 79.56 86 ILE A C 1
ATOM 681 O O . ILE A 1 86 ? -11.999 5.396 -0.939 1.00 79.56 86 ILE A O 1
ATOM 685 N N . ILE A 1 87 ? -11.852 7.015 0.609 1.00 82.25 87 ILE A N 1
ATOM 686 C CA . ILE A 1 87 ? -10.605 7.580 0.065 1.00 82.25 87 ILE A CA 1
ATOM 687 C C . ILE A 1 87 ? -9.493 6.530 0.114 1.00 82.25 87 ILE A C 1
ATOM 689 O O . ILE A 1 87 ? -8.822 6.284 -0.892 1.00 82.25 87 ILE A O 1
ATOM 693 N N . TYR A 1 88 ? -9.315 5.887 1.268 1.00 85.81 88 TYR A N 1
ATOM 694 C CA . TYR A 1 88 ? -8.285 4.867 1.452 1.00 85.81 88 TYR A CA 1
ATOM 695 C C . TYR A 1 88 ? -8.580 3.595 0.653 1.00 85.81 88 TYR A C 1
ATOM 697 O O . TYR A 1 88 ? -7.673 3.019 0.049 1.00 85.81 88 TYR A O 1
ATOM 705 N N . LEU A 1 89 ? -9.847 3.206 0.529 1.00 85.38 89 LEU A N 1
ATOM 706 C CA . LEU A 1 89 ? -10.240 2.102 -0.340 1.00 85.38 89 LEU A CA 1
ATOM 707 C C . LEU A 1 89 ? -9.924 2.402 -1.811 1.00 85.38 89 LEU A C 1
ATOM 709 O O . LEU A 1 89 ? -9.351 1.567 -2.512 1.00 85.38 89 LEU A O 1
ATOM 713 N N . THR A 1 90 ? -10.233 3.613 -2.273 1.00 83.31 90 THR A N 1
ATOM 714 C CA . THR A 1 90 ? -9.927 4.060 -3.639 1.00 83.31 90 THR A CA 1
ATOM 715 C C . THR A 1 90 ? -8.419 4.075 -3.886 1.00 83.31 90 THR A C 1
ATOM 717 O O . THR A 1 90 ? -7.953 3.654 -4.947 1.00 83.31 90 THR A O 1
ATOM 720 N N . LEU A 1 91 ? -7.633 4.499 -2.892 1.00 85.88 91 LEU A N 1
ATOM 721 C CA . LEU A 1 91 ? -6.174 4.442 -2.945 1.00 85.88 91 LEU A CA 1
ATOM 722 C C . LEU A 1 91 ? -5.670 2.997 -3.072 1.00 85.88 91 LEU A C 1
ATOM 724 O O . LEU A 1 91 ? -4.823 2.721 -3.925 1.00 85.88 91 LEU A O 1
ATOM 728 N N . SER A 1 92 ? -6.230 2.068 -2.292 1.00 88.62 92 SER A N 1
ATOM 729 C CA . SER A 1 92 ? -5.897 0.641 -2.364 1.00 88.62 92 SER A CA 1
ATOM 730 C C . SER A 1 92 ? -6.222 0.044 -3.740 1.00 88.62 92 SER A C 1
ATOM 732 O O . SER A 1 92 ? -5.384 -0.621 -4.356 1.00 88.62 92 SER A O 1
ATOM 734 N N . GLN A 1 93 ? -7.399 0.355 -4.288 1.00 86.12 93 GLN A N 1
ATOM 735 C CA . GLN A 1 93 ? -7.813 -0.094 -5.620 1.00 86.12 93 GLN A CA 1
ATOM 736 C C . GLN A 1 93 ? -6.922 0.474 -6.728 1.00 86.12 93 GLN A C 1
ATOM 738 O O . GLN A 1 93 ? -6.508 -0.263 -7.625 1.00 86.12 93 GLN A O 1
ATOM 743 N N . SER A 1 94 ? -6.571 1.758 -6.648 1.00 84.25 94 SER A N 1
ATOM 744 C CA . SER A 1 94 ? -5.642 2.404 -7.579 1.00 84.25 94 SER A CA 1
ATOM 745 C C . SER A 1 94 ? -4.257 1.750 -7.534 1.00 84.25 94 SER A C 1
ATOM 747 O O . SER A 1 94 ? -3.676 1.433 -8.577 1.00 84.25 94 SER A O 1
ATOM 749 N N . ALA A 1 95 ? -3.753 1.449 -6.333 1.00 86.25 95 ALA A N 1
ATOM 750 C CA . ALA A 1 95 ? -2.496 0.730 -6.161 1.00 86.25 95 ALA A CA 1
ATOM 751 C C . ALA A 1 95 ? -2.542 -0.668 -6.788 1.00 86.25 95 ALA A C 1
ATOM 753 O O . ALA A 1 95 ? -1.633 -1.044 -7.534 1.00 86.25 95 ALA A O 1
ATOM 754 N N . ASN A 1 96 ? -3.634 -1.400 -6.572 1.00 86.81 96 ASN A N 1
ATOM 755 C CA . ASN A 1 96 ? -3.846 -2.722 -7.146 1.00 86.81 96 ASN A CA 1
ATOM 756 C C . ASN A 1 96 ? -3.919 -2.681 -8.684 1.00 86.81 96 ASN A C 1
ATOM 758 O O . ASN A 1 96 ? -3.189 -3.404 -9.362 1.00 86.81 96 ASN A O 1
ATOM 762 N N . ALA A 1 97 ? -4.720 -1.776 -9.254 1.00 84.56 97 ALA A N 1
ATOM 763 C CA . ALA A 1 97 ? -4.817 -1.569 -10.701 1.00 84.56 97 ALA A CA 1
ATOM 764 C C . ALA A 1 97 ? -3.452 -1.235 -11.324 1.00 84.56 97 ALA A C 1
ATOM 766 O O . ALA A 1 97 ? -3.099 -1.707 -12.408 1.00 84.56 97 ALA A O 1
ATOM 767 N N . SER A 1 98 ? -2.642 -0.465 -10.606 1.00 85.38 98 SER A N 1
ATOM 768 C CA . SER A 1 98 ? -1.296 -0.095 -11.015 1.00 85.38 98 SER A CA 1
ATOM 769 C C . SER A 1 98 ? -0.299 -1.267 -10.978 1.00 85.38 98 SER A C 1
ATOM 771 O O . SER A 1 98 ? 0.600 -1.340 -11.824 1.00 85.38 98 SER A O 1
ATOM 773 N N . ILE A 1 99 ? -0.463 -2.218 -10.048 1.00 86.81 99 ILE A N 1
ATOM 774 C CA . ILE A 1 99 ? 0.280 -3.492 -10.026 1.00 86.81 99 ILE A CA 1
ATOM 775 C C . ILE A 1 99 ? -0.119 -4.359 -11.225 1.00 86.81 99 ILE A C 1
ATOM 777 O O . ILE A 1 99 ? 0.755 -4.825 -11.957 1.00 86.81 99 ILE A O 1
ATOM 781 N N . TYR A 1 100 ? -1.418 -4.526 -11.481 1.00 84.88 100 TYR A N 1
ATOM 782 C CA . TYR A 1 100 ? -1.899 -5.284 -12.641 1.00 84.88 100 TYR A CA 1
ATOM 783 C C . TYR A 1 100 ? -1.404 -4.687 -13.957 1.00 84.88 100 TYR A C 1
ATOM 785 O O . TYR A 1 100 ? -0.865 -5.406 -14.797 1.00 84.88 100 TYR A O 1
ATOM 793 N N . THR A 1 101 ? -1.484 -3.365 -14.103 1.00 83.88 101 THR A N 1
ATOM 794 C CA . THR A 1 101 ? -0.998 -2.658 -15.295 1.00 83.88 101 THR A CA 1
ATOM 795 C C . THR A 1 101 ? 0.505 -2.861 -15.491 1.00 83.88 101 THR A C 1
ATOM 797 O O . THR A 1 101 ? 0.949 -3.086 -16.614 1.00 83.88 101 THR A O 1
ATOM 800 N N . LYS A 1 102 ? 1.299 -2.876 -14.408 1.00 84.69 102 LYS A N 1
ATOM 801 C CA . LYS A 1 102 ? 2.732 -3.218 -14.470 1.00 84.69 102 LYS A CA 1
ATOM 802 C C . LYS A 1 102 ? 2.959 -4.618 -15.036 1.00 84.69 102 LYS A C 1
ATOM 804 O O . LYS A 1 102 ? 3.875 -4.807 -15.833 1.00 84.69 102 LYS A O 1
ATOM 809 N N . ASN A 1 103 ? 2.159 -5.587 -14.603 1.00 85.94 103 ASN A N 1
ATOM 810 C CA . ASN A 1 103 ? 2.288 -6.978 -15.029 1.00 85.94 103 ASN A CA 1
ATOM 811 C C . ASN A 1 103 ? 1.887 -7.150 -16.498 1.00 85.94 103 ASN A C 1
ATOM 813 O O . ASN A 1 103 ? 2.620 -7.784 -17.253 1.00 85.94 103 ASN A O 1
ATOM 817 N N . VAL A 1 104 ? 0.791 -6.514 -16.920 1.00 86.06 104 VAL A N 1
ATOM 818 C CA . VAL A 1 104 ? 0.362 -6.494 -18.325 1.00 86.06 104 VAL A CA 1
ATOM 819 C C . VAL A 1 104 ? 1.414 -5.816 -19.200 1.00 86.06 104 VAL A C 1
ATOM 821 O O . VAL A 1 104 ? 1.794 -6.368 -20.227 1.00 86.06 104 VAL A O 1
ATOM 824 N N . LEU A 1 105 ? 1.959 -4.670 -18.774 1.00 83.44 105 LEU A N 1
ATOM 825 C CA . LEU A 1 105 ? 3.023 -3.986 -19.510 1.00 83.44 105 LEU A CA 1
ATOM 826 C C . LEU A 1 105 ? 4.284 -4.851 -19.599 1.00 83.44 105 LEU A C 1
ATOM 828 O O . LEU A 1 105 ? 4.904 -4.917 -20.652 1.00 83.44 105 LEU A O 1
ATOM 832 N N . LYS A 1 106 ? 4.637 -5.572 -18.530 1.00 84.25 106 LYS A N 1
ATOM 833 C CA . LYS A 1 106 ? 5.757 -6.522 -18.547 1.00 84.25 106 LYS A CA 1
ATOM 834 C C . LYS A 1 106 ? 5.544 -7.644 -19.564 1.00 84.25 106 LYS A C 1
ATOM 836 O O . LYS A 1 106 ? 6.501 -8.029 -20.225 1.00 84.25 106 LYS A O 1
ATOM 841 N N . GLN A 1 107 ? 4.322 -8.151 -19.691 1.00 85.00 107 GLN A N 1
ATOM 842 C CA . GLN A 1 107 ? 3.992 -9.198 -20.656 1.00 85.00 107 GLN A CA 1
ATOM 843 C C . GLN A 1 107 ? 3.969 -8.663 -22.094 1.00 85.00 107 GLN A C 1
ATOM 845 O O . GLN A 1 107 ? 4.545 -9.280 -22.985 1.00 85.00 107 GLN A O 1
ATOM 850 N N . ALA A 1 108 ? 3.365 -7.493 -22.313 1.00 82.06 108 ALA A N 1
ATOM 851 C CA . ALA A 1 108 ? 3.308 -6.841 -23.620 1.00 82.06 108 ALA A CA 1
ATOM 852 C C . ALA A 1 108 ? 4.697 -6.394 -24.112 1.00 82.06 108 ALA A C 1
ATOM 854 O O . ALA A 1 108 ? 4.990 -6.466 -25.299 1.00 82.06 108 ALA A O 1
ATOM 855 N N . CYS A 1 109 ? 5.578 -5.979 -23.200 1.00 80.81 109 CYS A N 1
ATOM 856 C CA . CYS A 1 109 ? 6.952 -5.571 -23.490 1.00 80.81 109 CYS A CA 1
ATOM 857 C C . CYS A 1 109 ? 7.966 -6.728 -23.416 1.00 80.81 109 CYS A C 1
ATOM 859 O O . CYS A 1 109 ? 9.146 -6.482 -23.168 1.00 80.81 109 CYS A O 1
ATOM 861 N N . SER A 1 110 ? 7.538 -7.981 -23.612 1.00 77.94 110 SER A N 1
ATOM 862 C CA . SER A 1 110 ? 8.434 -9.146 -23.539 1.00 77.94 110 SER A CA 1
ATOM 863 C C . SER A 1 110 ? 9.519 -9.149 -24.622 1.00 77.94 110 SER A C 1
ATOM 865 O O . SER A 1 110 ? 10.551 -9.792 -24.434 1.00 77.94 110 SER A O 1
ATOM 867 N N . ILE A 1 111 ? 9.293 -8.460 -25.745 1.00 79.94 111 ILE A N 1
ATOM 868 C CA . ILE A 1 111 ? 10.229 -8.368 -26.868 1.00 79.94 111 ILE A CA 1
ATOM 869 C C . ILE A 1 111 ? 10.759 -6.925 -26.928 1.00 79.94 111 ILE A C 1
ATOM 871 O O . ILE A 1 111 ? 10.016 -6.009 -27.283 1.00 79.94 111 ILE A O 1
ATOM 875 N N . PRO A 1 112 ? 12.036 -6.680 -26.577 1.00 77.06 112 PRO A N 1
ATOM 876 C CA . PRO A 1 112 ? 12.597 -5.327 -26.545 1.00 77.06 112 PRO A CA 1
ATOM 877 C C . PRO A 1 112 ? 12.634 -4.635 -27.914 1.00 77.06 112 PRO A C 1
ATOM 879 O O . PRO A 1 112 ? 12.602 -3.408 -27.977 1.00 77.06 112 PRO A O 1
ATOM 882 N N . SER A 1 113 ? 12.705 -5.414 -28.995 1.00 78.50 113 SER A N 1
ATOM 883 C CA . SER A 1 113 ? 12.859 -4.933 -30.372 1.00 78.50 113 SER A CA 1
ATOM 884 C C . SER A 1 113 ? 11.596 -4.305 -30.965 1.00 78.50 113 SER A C 1
ATOM 886 O O . SER A 1 113 ? 11.703 -3.541 -31.919 1.00 78.50 113 SER A O 1
ATOM 888 N N . ASP A 1 114 ? 10.422 -4.590 -30.398 1.00 81.56 114 ASP A N 1
ATOM 889 C CA . ASP A 1 114 ? 9.137 -4.206 -30.995 1.00 81.56 114 ASP A CA 1
ATOM 890 C C . ASP A 1 114 ? 8.746 -2.754 -30.689 1.00 81.56 114 ASP A C 1
ATOM 892 O O . ASP A 1 114 ? 7.936 -2.150 -31.392 1.00 81.56 114 ASP A O 1
ATOM 896 N N . SER A 1 11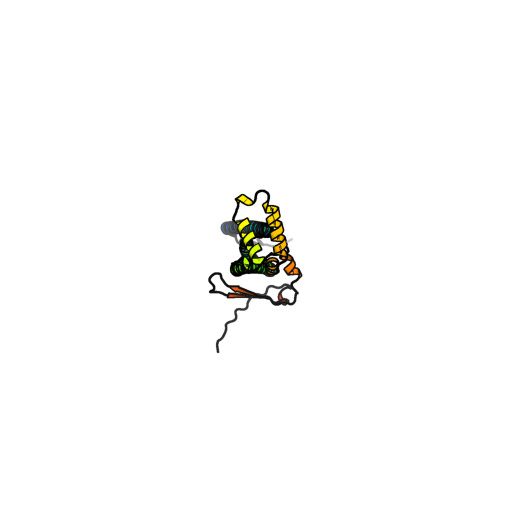5 ? 9.295 -2.169 -29.621 1.00 81.50 115 SER A N 1
ATOM 897 C CA . SER A 1 115 ? 8.943 -0.817 -29.195 1.00 81.50 115 SER A CA 1
ATOM 898 C C . SER A 1 115 ? 10.046 -0.173 -28.361 1.00 81.50 115 SER A C 1
ATOM 900 O O . SER A 1 115 ? 10.638 -0.812 -27.488 1.00 81.50 115 SER A O 1
ATOM 902 N N . GLU A 1 116 ? 10.250 1.137 -28.546 1.00 85.50 116 GLU A N 1
ATOM 903 C CA . GLU A 1 116 ? 11.105 1.947 -27.666 1.00 85.50 116 GLU A CA 1
ATOM 904 C C . GLU A 1 116 ? 10.675 1.799 -26.196 1.00 85.50 116 GLU A C 1
ATOM 906 O O . GLU A 1 116 ? 11.518 1.665 -25.309 1.00 85.50 116 GLU A O 1
ATOM 911 N N . LEU A 1 117 ? 9.365 1.717 -25.932 1.00 83.56 117 LEU A N 1
ATOM 912 C CA . LEU A 1 117 ? 8.823 1.508 -24.590 1.00 83.56 117 LEU A CA 1
ATOM 913 C C . LEU A 1 117 ? 9.259 0.160 -23.996 1.00 83.56 117 LEU A C 1
ATOM 915 O O . LEU A 1 117 ? 9.610 0.095 -22.817 1.00 83.56 117 LEU A O 1
ATOM 919 N N . ALA A 1 118 ? 9.280 -0.901 -24.806 1.00 83.44 118 ALA A N 1
ATOM 920 C CA . ALA A 1 118 ? 9.681 -2.233 -24.363 1.00 83.44 118 ALA A CA 1
ATOM 921 C C . ALA A 1 118 ? 11.181 -2.305 -24.050 1.00 83.44 118 ALA A C 1
ATOM 923 O O . ALA A 1 118 ? 11.585 -2.870 -23.027 1.00 83.44 118 ALA A O 1
ATOM 924 N N . SER A 1 119 ? 12.000 -1.653 -24.879 1.00 84.25 119 SER A N 1
ATOM 925 C CA . SER A 1 119 ? 13.431 -1.466 -24.628 1.00 84.25 119 SER A CA 1
ATOM 926 C C . SER A 1 119 ? 13.694 -0.681 -23.339 1.00 84.25 119 SER A C 1
ATOM 928 O O . SER A 1 119 ? 14.468 -1.132 -22.491 1.00 84.25 119 SER A O 1
ATOM 930 N N . LEU A 1 120 ? 13.009 0.450 -23.134 1.00 85.81 120 LEU A N 1
ATOM 931 C CA . LEU A 1 120 ? 13.143 1.273 -21.925 1.00 85.81 120 LEU A CA 1
ATOM 932 C C . LEU A 1 120 ? 12.692 0.527 -20.661 1.00 85.81 120 LEU A C 1
ATOM 934 O O . LEU A 1 120 ? 13.366 0.593 -19.632 1.00 85.81 120 LEU A O 1
ATOM 938 N N . PHE A 1 121 ? 11.586 -0.217 -20.729 1.00 84.19 121 PHE A N 1
ATOM 939 C CA . PHE A 1 121 ? 11.074 -0.998 -19.601 1.00 84.19 121 PHE A CA 1
ATOM 940 C C . PHE A 1 121 ? 12.013 -2.155 -19.229 1.00 84.19 121 PHE A C 1
ATOM 942 O O . PHE A 1 121 ? 12.282 -2.391 -18.048 1.00 84.19 121 PHE A O 1
ATOM 949 N N . THR A 1 122 ? 12.566 -2.845 -20.229 1.00 84.44 122 THR A N 1
ATOM 950 C CA . THR A 1 122 ? 13.561 -3.908 -20.030 1.00 84.44 122 THR A CA 1
ATOM 951 C C . THR A 1 122 ? 14.850 -3.354 -19.424 1.00 84.44 122 THR A C 1
ATOM 953 O O . THR A 1 122 ? 15.365 -3.921 -18.458 1.00 84.44 122 THR A O 1
ATOM 956 N N . LEU A 1 123 ? 15.333 -2.211 -19.924 1.00 85.38 123 LEU A N 1
ATOM 957 C CA . LEU A 1 123 ? 16.505 -1.519 -19.386 1.00 85.38 123 LEU A CA 1
ATOM 958 C C . LEU A 1 123 ? 16.294 -1.100 -17.925 1.00 85.38 123 LEU A C 1
ATOM 960 O O . LEU A 1 123 ? 17.148 -1.369 -17.084 1.00 85.38 123 LEU A O 1
ATOM 964 N N . MET A 1 124 ? 15.140 -0.513 -17.596 1.00 85.06 124 MET A N 1
ATOM 965 C CA . MET A 1 124 ? 14.792 -0.155 -16.218 1.00 85.06 124 MET A CA 1
ATOM 966 C C . MET A 1 124 ? 14.805 -1.380 -15.292 1.00 85.06 124 MET A C 1
ATOM 968 O O . MET A 1 124 ? 15.360 -1.313 -14.196 1.00 85.06 124 MET A O 1
ATOM 972 N N . ASN A 1 125 ? 14.195 -2.494 -15.706 1.00 82.38 125 ASN A N 1
ATOM 973 C CA . ASN A 1 125 ? 14.156 -3.707 -14.888 1.00 82.38 125 ASN A CA 1
ATOM 974 C C . ASN A 1 125 ? 15.550 -4.312 -14.693 1.00 82.38 125 ASN A C 1
ATOM 976 O O . ASN A 1 125 ? 15.850 -4.771 -13.595 1.00 82.38 125 ASN A O 1
ATOM 980 N N . ARG A 1 126 ? 16.412 -4.267 -15.717 1.00 83.25 126 ARG A N 1
ATOM 981 C CA . ARG A 1 126 ? 17.809 -4.706 -15.604 1.00 83.25 126 ARG A CA 1
ATOM 982 C C . ARG A 1 126 ? 18.595 -3.829 -14.627 1.00 83.25 126 ARG A C 1
ATOM 984 O O . ARG A 1 126 ? 19.287 -4.371 -13.780 1.00 83.25 126 ARG A O 1
ATOM 991 N N . ILE A 1 127 ? 18.436 -2.503 -14.694 1.00 81.31 127 ILE A N 1
ATOM 992 C CA . ILE A 1 127 ? 19.074 -1.569 -13.749 1.00 81.31 127 ILE A CA 1
ATOM 993 C C . ILE A 1 127 ? 18.618 -1.843 -12.308 1.00 81.31 127 ILE A C 1
ATOM 995 O O . ILE A 1 127 ? 19.431 -1.774 -11.399 1.00 81.31 127 ILE A O 1
ATOM 999 N N . LYS A 1 128 ? 17.337 -2.173 -12.092 1.00 76.94 128 LYS A N 1
ATOM 1000 C CA . LYS A 1 128 ? 16.801 -2.495 -10.756 1.00 76.94 128 LYS A CA 1
ATOM 1001 C C . LYS A 1 128 ? 17.251 -3.850 -10.212 1.00 76.94 128 LYS A C 1
ATOM 1003 O O . LYS A 1 128 ? 17.295 -4.008 -9.001 1.00 76.94 128 LYS A O 1
ATOM 1008 N N . ALA A 1 129 ? 17.506 -4.822 -11.084 1.00 76.94 129 ALA A N 1
ATOM 1009 C CA . ALA A 1 129 ? 17.940 -6.158 -10.686 1.00 76.94 129 ALA A CA 1
ATOM 1010 C C . ALA A 1 129 ? 19.435 -6.218 -10.338 1.00 76.94 129 ALA A C 1
ATOM 1012 O O . ALA A 1 129 ? 19.859 -7.145 -9.658 1.00 76.94 129 ALA A O 1
ATOM 1013 N N . ASP A 1 130 ? 20.225 -5.254 -10.814 1.00 77.56 130 ASP A N 1
ATOM 1014 C CA . ASP A 1 130 ? 21.666 -5.235 -10.608 1.00 77.56 130 ASP A CA 1
ATOM 1015 C C . ASP A 1 130 ? 22.058 -4.249 -9.497 1.00 77.56 130 ASP A C 1
ATOM 1017 O O . ASP A 1 130 ? 22.299 -3.060 -9.726 1.00 77.56 130 ASP A O 1
ATOM 1021 N N . GLU A 1 131 ? 22.106 -4.753 -8.262 1.00 58.56 131 GLU A N 1
ATOM 1022 C CA . GLU A 1 131 ? 22.451 -3.970 -7.068 1.00 58.56 131 GLU A CA 1
ATOM 1023 C C . GLU A 1 131 ? 23.862 -3.357 -7.150 1.00 58.56 131 GLU A C 1
ATOM 1025 O O . GLU A 1 131 ? 24.105 -2.289 -6.585 1.00 58.56 131 GLU A O 1
ATOM 1030 N N . THR A 1 132 ? 24.777 -3.954 -7.925 1.00 55.00 132 THR A N 1
ATOM 1031 C CA . THR A 1 132 ? 26.172 -3.494 -8.042 1.00 55.00 132 THR A CA 1
ATOM 1032 C C . THR A 1 132 ? 26.340 -2.223 -8.884 1.00 55.00 132 THR A C 1
ATOM 1034 O O . THR A 1 132 ? 27.296 -1.470 -8.684 1.00 55.00 132 THR A O 1
ATOM 1037 N N . ILE A 1 133 ? 25.388 -1.913 -9.774 1.00 51.41 133 ILE A N 1
ATOM 1038 C CA . ILE A 1 133 ? 25.472 -0.776 -10.710 1.00 51.41 133 ILE A CA 1
ATOM 1039 C C . ILE A 1 133 ? 24.811 0.500 -10.141 1.00 51.41 133 ILE A C 1
ATOM 1041 O O . ILE A 1 133 ? 24.895 1.580 -10.726 1.00 51.41 133 ILE A O 1
ATOM 1045 N N . THR A 1 134 ? 24.197 0.436 -8.958 1.00 52.19 134 THR A N 1
ATOM 1046 C CA . THR A 1 134 ? 23.462 1.562 -8.341 1.00 52.19 134 THR A CA 1
ATOM 1047 C C . THR A 1 134 ? 24.377 2.691 -7.819 1.00 52.19 134 THR A C 1
ATOM 1049 O O . THR A 1 134 ? 23.912 3.801 -7.574 1.00 52.19 134 THR A O 1
ATOM 1052 N N . ASN A 1 135 ? 25.693 2.466 -7.716 1.00 52.12 135 ASN A N 1
ATOM 1053 C CA . ASN A 1 135 ? 26.575 3.274 -6.861 1.00 52.12 135 ASN A CA 1
ATOM 1054 C C . ASN A 1 135 ? 27.246 4.533 -7.454 1.00 52.12 135 ASN A C 1
ATOM 1056 O O . ASN A 1 135 ? 27.884 5.247 -6.688 1.00 52.12 135 ASN A O 1
ATOM 1060 N N . ALA A 1 136 ? 27.122 4.882 -8.744 1.00 53.19 136 ALA A N 1
ATOM 1061 C CA . ALA A 1 136 ? 27.663 6.182 -9.206 1.00 53.19 136 ALA A CA 1
ATOM 1062 C C . ALA A 1 136 ? 27.096 6.712 -10.536 1.00 53.19 136 ALA A C 1
ATOM 1064 O O . ALA A 1 136 ? 26.646 7.852 -10.603 1.00 53.19 136 ALA A O 1
ATOM 1065 N N . ASN A 1 137 ? 27.088 5.900 -11.600 1.00 52.12 137 ASN A N 1
ATOM 1066 C CA . ASN A 1 137 ? 26.777 6.380 -12.961 1.00 52.12 137 ASN A CA 1
ATOM 1067 C C . ASN A 1 137 ? 25.333 6.096 -13.415 1.00 52.12 137 ASN A C 1
ATOM 1069 O O . ASN A 1 137 ? 24.800 6.793 -14.283 1.00 52.12 137 ASN A O 1
ATOM 1073 N N . ASN A 1 138 ? 24.650 5.131 -12.793 1.00 58.78 138 ASN A N 1
ATOM 1074 C CA . ASN A 1 138 ? 23.278 4.778 -13.163 1.00 58.78 138 ASN A CA 1
ATOM 1075 C C . ASN A 1 138 ? 22.215 5.714 -12.606 1.00 58.78 138 ASN A C 1
ATOM 1077 O O . ASN A 1 138 ? 21.103 5.675 -13.113 1.00 58.78 138 ASN A O 1
ATOM 1081 N N . GLY A 1 139 ? 22.517 6.585 -11.639 1.00 64.81 139 GLY A N 1
ATOM 1082 C CA . GLY A 1 139 ? 21.563 7.618 -11.225 1.00 64.81 139 GLY A CA 1
ATOM 1083 C C . GLY A 1 139 ? 21.146 8.496 -12.411 1.00 64.81 139 GLY A C 1
ATOM 1084 O O . GLY A 1 139 ? 19.968 8.801 -12.577 1.00 64.81 139 GLY A O 1
ATOM 1085 N N . VAL A 1 140 ? 22.096 8.816 -13.298 1.00 74.88 140 VAL A N 1
ATOM 1086 C CA . VAL A 1 140 ? 21.838 9.603 -14.511 1.00 74.88 140 VAL A CA 1
ATOM 1087 C C . VAL A 1 140 ? 21.094 8.776 -15.558 1.00 74.88 140 VAL A C 1
ATOM 1089 O O . VAL A 1 140 ? 20.071 9.234 -16.057 1.00 74.88 140 VAL A O 1
ATOM 1092 N N . VAL A 1 141 ? 21.544 7.551 -15.857 1.00 77.94 141 VAL A N 1
ATOM 1093 C CA . VAL A 1 141 ? 20.886 6.674 -16.848 1.00 77.94 141 VAL A CA 1
ATOM 1094 C C . VAL A 1 141 ? 19.464 6.318 -16.412 1.00 77.94 141 VAL A C 1
ATOM 1096 O O . VAL A 1 141 ? 18.527 6.453 -17.193 1.00 77.94 141 VAL A O 1
ATOM 1099 N N . TYR A 1 142 ? 19.278 5.933 -15.151 1.00 77.75 142 TYR A N 1
ATOM 1100 C CA . TYR A 1 142 ? 17.973 5.657 -14.561 1.00 77.75 142 TYR A CA 1
ATOM 1101 C C . TYR A 1 142 ? 17.079 6.894 -14.588 1.00 77.75 142 TYR A C 1
ATOM 1103 O O . TYR A 1 142 ? 15.919 6.785 -14.973 1.00 77.75 142 TYR A O 1
ATOM 1111 N N . ARG A 1 143 ? 17.604 8.079 -14.247 1.00 78.69 143 ARG A N 1
ATOM 1112 C CA . ARG A 1 143 ? 16.842 9.332 -14.333 1.00 78.69 143 ARG A CA 1
ATOM 1113 C C . ARG A 1 143 ? 16.388 9.614 -15.763 1.00 78.69 143 ARG A C 1
ATOM 1115 O O . ARG A 1 143 ? 15.203 9.854 -15.956 1.00 78.69 143 ARG A O 1
ATOM 1122 N N . THR A 1 144 ? 17.272 9.499 -16.752 1.00 83.94 144 THR A N 1
ATOM 1123 C CA . THR A 1 144 ? 16.931 9.702 -18.170 1.00 83.94 144 THR A CA 1
ATOM 1124 C C . THR A 1 144 ? 15.899 8.686 -18.659 1.00 83.94 144 THR A C 1
ATOM 1126 O O . THR A 1 144 ? 14.941 9.050 -19.342 1.00 83.94 144 THR A O 1
ATOM 1129 N N . VAL A 1 145 ? 16.048 7.410 -18.284 1.00 83.50 145 VAL A N 1
ATOM 1130 C CA . VAL A 1 145 ? 15.069 6.360 -18.603 1.00 83.50 145 VAL A CA 1
ATOM 1131 C C . VAL A 1 145 ? 13.724 6.675 -17.953 1.00 83.50 145 VAL A C 1
ATOM 1133 O O . VAL A 1 145 ? 12.704 6.610 -18.626 1.00 83.50 145 VAL A O 1
ATOM 1136 N N . MET A 1 146 ? 13.703 7.080 -16.683 1.00 80.06 146 MET A N 1
ATOM 1137 C CA . MET A 1 146 ? 12.481 7.456 -15.969 1.00 80.06 146 MET A CA 1
ATOM 1138 C C . MET A 1 146 ? 11.824 8.715 -16.547 1.00 80.06 146 MET A C 1
ATOM 1140 O O . MET A 1 146 ? 10.599 8.782 -16.600 1.00 80.06 146 MET A O 1
ATOM 1144 N N . GLU A 1 147 ? 12.598 9.703 -16.994 1.00 83.88 147 GLU A N 1
ATOM 1145 C CA . GLU A 1 147 ? 12.095 10.899 -17.681 1.00 83.88 147 GLU A CA 1
ATOM 1146 C C . GLU A 1 147 ? 11.447 10.548 -19.019 1.00 83.88 147 GLU A C 1
ATOM 1148 O O . GLU A 1 147 ? 10.312 10.954 -19.262 1.00 83.88 147 GLU A O 1
ATOM 1153 N N . ARG A 1 148 ? 12.104 9.718 -19.838 1.00 84.56 148 ARG A N 1
ATOM 1154 C CA . ARG A 1 148 ? 11.521 9.191 -21.083 1.00 84.56 148 ARG A CA 1
ATOM 1155 C C . ARG A 1 148 ? 10.266 8.371 -20.817 1.00 84.56 148 ARG A C 1
ATOM 1157 O O . ARG A 1 148 ? 9.278 8.497 -21.532 1.00 84.56 148 ARG A O 1
ATOM 1164 N N . LEU A 1 149 ? 10.279 7.552 -19.770 1.00 80.50 149 LEU A N 1
ATOM 1165 C CA . LEU A 1 149 ? 9.160 6.687 -19.423 1.00 80.50 149 LEU A CA 1
ATOM 1166 C C . LEU A 1 149 ? 7.940 7.502 -18.968 1.00 80.50 149 LEU A C 1
ATOM 1168 O O . LEU A 1 149 ? 6.821 7.164 -19.338 1.00 80.50 149 LEU A O 1
ATOM 1172 N N . LYS A 1 150 ? 8.142 8.632 -18.272 1.00 80.25 150 LYS A N 1
ATOM 1173 C CA . LYS A 1 150 ? 7.078 9.592 -17.910 1.00 80.25 150 LYS A CA 1
ATOM 1174 C C . LYS A 1 150 ? 6.361 10.210 -19.115 1.00 80.25 150 LYS A C 1
ATOM 1176 O O . LYS A 1 150 ? 5.217 10.631 -18.958 1.00 80.25 150 LYS A O 1
ATOM 1181 N N . THR A 1 151 ? 6.990 10.260 -20.289 1.00 83.06 151 THR A N 1
ATOM 1182 C CA . THR A 1 151 ? 6.353 10.745 -21.525 1.00 83.06 151 THR A CA 1
ATOM 1183 C C . THR A 1 151 ? 5.284 9.776 -22.035 1.00 83.06 151 THR A C 1
ATOM 1185 O O . THR A 1 151 ? 4.309 10.203 -22.652 1.00 83.06 151 THR A O 1
ATOM 1188 N N . TYR A 1 152 ? 5.422 8.478 -21.750 1.00 78.44 152 TYR A N 1
ATOM 1189 C CA . TYR A 1 152 ? 4.499 7.458 -22.236 1.00 78.44 152 TYR A CA 1
ATOM 1190 C C . TYR A 1 152 ? 3.263 7.326 -21.341 1.00 78.44 152 TYR A C 1
ATOM 1192 O O . TYR A 1 152 ? 3.350 7.193 -20.117 1.00 78.44 152 TYR A O 1
ATOM 1200 N N . TRP A 1 153 ? 2.092 7.292 -21.984 1.00 74.50 153 TRP A N 1
ATOM 1201 C CA . TRP A 1 153 ? 0.787 7.182 -21.328 1.00 74.50 153 TRP A CA 1
ATOM 1202 C C . TRP A 1 153 ? 0.723 6.044 -20.294 1.00 74.50 153 TRP A C 1
ATOM 1204 O O . TRP A 1 153 ? 0.424 6.341 -19.138 1.00 74.50 153 TRP A O 1
ATOM 1214 N N . PRO A 1 154 ? 1.093 4.782 -20.602 1.00 71.56 154 PRO A N 1
ATOM 1215 C CA . PRO A 1 154 ? 0.936 3.676 -19.653 1.00 71.56 154 PRO A CA 1
ATOM 1216 C C . PRO A 1 154 ? 1.688 3.886 -18.333 1.00 71.56 154 PRO A C 1
ATOM 1218 O O . PRO A 1 154 ? 1.209 3.484 -17.279 1.00 71.56 154 PRO A O 1
ATOM 1221 N N . TRP A 1 155 ? 2.835 4.569 -18.363 1.00 72.12 155 TRP A N 1
ATOM 1222 C CA . TRP A 1 155 ? 3.624 4.844 -17.164 1.00 72.12 155 TRP A CA 1
ATOM 1223 C C . TRP A 1 155 ? 3.081 6.012 -16.338 1.00 72.12 155 TRP A C 1
ATOM 1225 O O . TRP A 1 155 ? 3.118 5.982 -15.105 1.00 72.12 155 TRP A O 1
ATOM 1235 N N . LYS A 1 156 ? 2.532 7.035 -17.002 1.00 72.12 156 LYS A N 1
ATOM 1236 C CA . LYS A 1 156 ? 1.894 8.174 -16.331 1.00 72.12 156 LYS A CA 1
ATOM 1237 C C . LYS A 1 156 ? 0.742 7.711 -15.435 1.00 72.12 156 LYS A C 1
ATOM 1239 O O . LYS A 1 156 ? 0.671 8.126 -14.283 1.00 72.12 156 LYS A O 1
ATOM 1244 N N . TYR A 1 157 ? -0.092 6.793 -15.927 1.00 69.94 157 TYR A N 1
ATOM 1245 C CA . TYR A 1 157 ? -1.209 6.218 -15.162 1.00 69.94 157 TYR A CA 1
ATOM 1246 C C . TYR A 1 157 ? -0.775 5.203 -14.100 1.00 69.94 157 TYR A C 1
ATOM 1248 O O . TYR A 1 157 ? -1.564 4.841 -13.232 1.00 69.94 157 TYR A O 1
ATOM 1256 N N . MET A 1 158 ? 0.488 4.773 -14.114 1.00 70.06 158 MET A N 1
ATOM 1257 C CA . MET A 1 158 ? 1.032 3.897 -13.082 1.00 70.06 158 MET A CA 1
ATOM 1258 C C . MET A 1 158 ? 1.507 4.651 -11.835 1.00 70.06 158 MET A C 1
ATOM 1260 O O . MET A 1 158 ? 1.692 4.013 -10.798 1.00 70.06 158 MET A O 1
ATOM 1264 N N . THR A 1 159 ? 1.737 5.962 -11.891 1.00 69.19 159 THR A N 1
ATOM 1265 C CA . THR A 1 159 ? 2.201 6.708 -10.711 1.00 69.19 159 THR A CA 1
ATOM 1266 C C . THR A 1 159 ? 1.009 7.079 -9.838 1.00 69.19 159 THR A C 1
ATOM 1268 O O . THR A 1 159 ? 0.077 7.735 -10.301 1.00 69.19 159 THR A O 1
ATOM 1271 N N . ILE A 1 160 ? 1.034 6.663 -8.573 1.00 68.31 160 ILE A N 1
ATOM 1272 C CA . ILE A 1 160 ? -0.014 7.022 -7.618 1.00 68.31 160 ILE A CA 1
ATOM 1273 C C . ILE A 1 160 ? 0.295 8.438 -7.137 1.00 68.31 160 ILE A C 1
ATOM 1275 O O . ILE A 1 160 ? 1.379 8.695 -6.606 1.00 68.31 160 ILE A O 1
ATOM 1279 N N . ARG A 1 161 ? -0.638 9.371 -7.360 1.00 65.44 161 ARG A N 1
ATOM 1280 C CA . ARG A 1 161 ? -0.498 10.759 -6.899 1.00 65.44 161 ARG A CA 1
ATOM 1281 C C . ARG A 1 161 ? -0.398 10.782 -5.373 1.00 65.44 161 ARG A C 1
ATOM 1283 O O . ARG A 1 161 ? -1.207 10.154 -4.694 1.00 65.44 161 ARG A O 1
ATOM 1290 N N . SER A 1 162 ? 0.565 11.532 -4.840 1.00 60.16 162 SER A N 1
ATOM 1291 C CA . SER A 1 162 ? 0.706 11.739 -3.393 1.00 60.16 162 SER A CA 1
ATOM 1292 C C . SER A 1 162 ? -0.457 12.551 -2.810 1.00 60.16 162 SER A C 1
ATOM 1294 O O . SER A 1 162 ? -0.760 12.412 -1.631 1.00 60.16 162 SER A O 1
ATOM 1296 N N . GLN A 1 163 ? -1.166 13.331 -3.634 1.00 62.94 163 GLN A N 1
ATOM 1297 C CA . GLN A 1 163 ? -2.367 14.087 -3.262 1.00 62.94 163 GLN A CA 1
ATOM 1298 C C . GLN A 1 163 ? -3.659 13.248 -3.309 1.00 62.94 163 GLN A C 1
ATOM 1300 O O . GLN A 1 163 ? -4.705 13.732 -3.731 1.00 62.94 163 GLN A O 1
ATOM 1305 N N . TYR A 1 164 ? -3.631 11.983 -2.883 1.00 64.31 164 TYR A N 1
ATOM 1306 C CA . TYR A 1 164 ? -4.829 11.125 -2.870 1.00 64.31 164 TYR A CA 1
ATOM 1307 C C . TYR A 1 164 ? -5.987 11.718 -2.038 1.00 64.31 164 TYR A C 1
ATOM 1309 O O . TYR A 1 164 ? -7.151 11.490 -2.354 1.00 64.31 164 TYR A O 1
ATOM 1317 N N . HIS A 1 165 ? -5.674 12.539 -1.030 1.00 56.41 165 HIS A N 1
ATOM 1318 C CA . HIS A 1 165 ? -6.642 13.280 -0.215 1.00 56.41 165 HIS A CA 1
ATOM 1319 C C . HIS A 1 165 ? -7.407 14.378 -0.988 1.00 56.41 165 HIS A C 1
ATOM 1321 O O . HIS A 1 165 ? -8.521 14.744 -0.612 1.00 56.41 165 HIS A O 1
ATOM 1327 N N . GLU A 1 166 ? -6.866 14.911 -2.088 1.00 57.53 166 GLU A N 1
ATOM 1328 C CA . GLU A 1 166 ? -7.579 15.916 -2.894 1.00 57.53 166 GLU A CA 1
ATOM 1329 C C . GLU A 1 166 ? -8.740 15.314 -3.690 1.00 57.53 166 GLU A C 1
ATOM 1331 O O . GLU A 1 166 ? -9.657 16.041 -4.069 1.00 57.53 166 GLU A O 1
ATOM 1336 N N . LEU A 1 167 ? -8.772 13.985 -3.848 1.00 58.38 167 LEU A N 1
ATOM 1337 C CA . LEU A 1 167 ? -9.871 13.282 -4.509 1.00 58.38 167 LEU A CA 1
ATOM 1338 C C . LEU A 1 167 ? -11.220 13.571 -3.831 1.00 58.38 167 LEU A C 1
ATOM 1340 O O . LEU A 1 167 ? -12.237 13.698 -4.504 1.00 58.38 167 LEU A O 1
ATOM 1344 N N . THR A 1 168 ? -11.223 13.768 -2.511 1.00 53.78 168 THR A N 1
ATOM 1345 C CA . THR A 1 168 ? -12.418 14.155 -1.745 1.00 53.78 168 THR A CA 1
ATOM 1346 C C . THR A 1 168 ? -12.929 15.560 -2.053 1.00 53.78 168 THR A C 1
ATOM 1348 O O . THR A 1 168 ? -14.125 15.799 -1.935 1.00 53.78 168 THR A O 1
ATOM 1351 N N . LYS A 1 169 ? -12.054 16.496 -2.448 1.00 56.94 169 LYS A N 1
ATOM 1352 C CA . LYS A 1 169 ? -12.459 17.859 -2.844 1.00 56.94 169 LYS A CA 1
ATOM 1353 C C . LYS A 1 169 ? -13.040 17.890 -4.256 1.00 56.94 169 LYS A C 1
ATOM 1355 O O . LYS A 1 169 ? -13.847 18.760 -4.561 1.00 56.94 169 LYS A O 1
ATOM 1360 N N . GLU A 1 170 ? -12.626 16.946 -5.098 1.00 54.50 170 GLU A N 1
ATOM 1361 C CA . GLU A 1 170 ? -13.141 16.779 -6.457 1.00 54.50 170 GLU A CA 1
ATOM 1362 C C . GLU A 1 170 ? -14.430 15.945 -6.513 1.00 54.50 170 GLU A C 1
ATOM 1364 O O . GLU A 1 170 ? -15.095 15.947 -7.547 1.00 54.50 170 GLU A O 1
ATOM 1369 N N . MET A 1 171 ? -14.815 15.250 -5.432 1.00 54.66 171 MET A N 1
ATOM 1370 C CA . MET A 1 171 ? -16.048 14.462 -5.404 1.00 54.66 171 MET A CA 1
ATOM 1371 C C . MET A 1 171 ? -17.284 15.371 -5.319 1.00 54.66 171 MET A C 1
ATOM 1373 O O . MET A 1 171 ? -17.494 16.035 -4.301 1.00 54.66 171 MET A O 1
ATOM 1377 N N . PRO A 1 172 ? -18.149 15.404 -6.351 1.00 55.72 172 PRO A N 1
ATOM 1378 C CA . PRO A 1 172 ? -19.336 16.247 -6.322 1.00 55.72 172 PRO A CA 1
ATOM 1379 C C . PRO A 1 172 ? -20.334 15.710 -5.289 1.00 55.72 172 PRO A C 1
ATOM 1381 O O . PRO A 1 172 ? -20.605 14.509 -5.244 1.00 55.72 172 PRO A O 1
ATOM 1384 N N . SER A 1 173 ? -20.944 16.603 -4.509 1.00 56.91 173 SER A N 1
ATOM 1385 C CA . SER A 1 173 ? -21.896 16.317 -3.415 1.00 56.91 173 SER A CA 1
ATOM 1386 C C . SER A 1 173 ? -23.224 15.657 -3.841 1.00 56.91 173 SER A C 1
ATOM 1388 O O . SER A 1 173 ? -24.186 15.619 -3.077 1.00 56.91 173 SER A O 1
ATOM 1390 N N . LEU A 1 174 ? -23.306 15.141 -5.067 1.00 53.75 174 LEU A N 1
ATOM 1391 C CA . LEU A 1 174 ? -24.509 14.595 -5.702 1.00 53.75 174 LEU A CA 1
ATOM 1392 C C . LEU A 1 174 ? -24.365 13.128 -6.133 1.00 53.75 174 LEU A C 1
ATOM 1394 O O . LEU A 1 174 ? -25.331 12.558 -6.637 1.00 53.75 174 LEU A O 1
ATOM 1398 N N . PHE A 1 175 ? -23.194 12.507 -5.964 1.00 55.72 175 PHE A N 1
ATOM 1399 C CA . PHE A 1 175 ? -22.988 11.127 -6.400 1.00 55.72 175 PHE A CA 1
ATOM 1400 C C . PHE A 1 175 ? -23.416 10.115 -5.340 1.00 55.72 175 PHE A C 1
ATOM 1402 O O . PHE A 1 175 ? -23.085 10.241 -4.162 1.00 55.72 175 PHE A O 1
ATOM 1409 N N . ASN A 1 176 ? -24.147 9.095 -5.797 1.00 57.22 176 ASN A N 1
ATOM 1410 C CA . ASN A 1 176 ? -24.388 7.892 -5.020 1.00 57.22 176 ASN A CA 1
ATOM 1411 C C . ASN A 1 176 ? -23.262 6.904 -5.329 1.00 57.22 176 ASN A C 1
ATOM 1413 O O . ASN A 1 176 ? -23.073 6.547 -6.494 1.00 57.22 176 ASN A O 1
ATOM 1417 N N . PHE A 1 177 ? -22.520 6.473 -4.316 1.00 62.81 177 PHE A N 1
ATOM 1418 C CA . PHE A 1 177 ? -21.439 5.510 -4.497 1.00 62.81 177 PHE A CA 1
ATOM 1419 C C . PHE A 1 177 ? -21.948 4.124 -4.137 1.00 62.81 177 PHE A C 1
ATOM 1421 O O . PHE A 1 177 ? -22.390 3.901 -3.014 1.00 62.81 177 PHE A O 1
ATOM 1428 N N . LEU A 1 178 ? -21.883 3.200 -5.091 1.00 63.56 178 LEU A N 1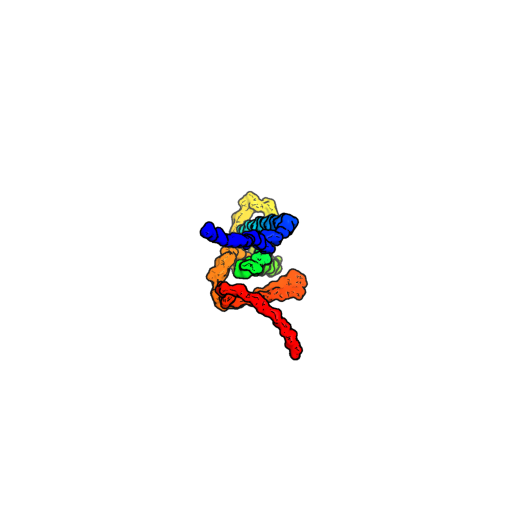
ATOM 1429 C CA . LEU A 1 178 ? -22.014 1.777 -4.816 1.00 63.56 178 LEU A CA 1
ATOM 1430 C C . LEU A 1 178 ? -20.599 1.219 -4.657 1.00 63.56 178 LEU A C 1
ATOM 1432 O O . LEU A 1 178 ? -19.869 1.073 -5.638 1.00 63.56 178 LEU A O 1
ATOM 1436 N N . VAL A 1 179 ? -20.195 0.958 -3.419 1.00 63.03 179 VAL A N 1
ATOM 1437 C CA . VAL A 1 179 ? -18.933 0.287 -3.117 1.00 63.03 179 VAL A CA 1
ATOM 1438 C C . VAL A 1 179 ? -19.204 -1.207 -3.104 1.00 63.03 179 VAL A C 1
ATOM 1440 O O . VAL A 1 179 ? -19.976 -1.696 -2.286 1.00 63.03 179 VAL A O 1
ATOM 1443 N N . LEU A 1 180 ? -18.571 -1.910 -4.034 1.00 74.00 180 LEU A N 1
ATOM 1444 C CA . LEU A 1 180 ? -18.610 -3.359 -4.152 1.00 74.00 180 LEU A CA 1
ATOM 1445 C C . LEU A 1 180 ? -17.231 -3.886 -3.760 1.00 74.00 180 LEU A C 1
ATOM 1447 O O . LEU A 1 180 ? -16.249 -3.628 -4.458 1.00 74.00 180 LEU A O 1
ATOM 1451 N N . HIS A 1 181 ? -17.142 -4.583 -2.631 1.00 67.19 181 HIS A N 1
ATOM 1452 C CA . HIS A 1 181 ? -15.907 -5.206 -2.167 1.00 67.19 181 HIS A CA 1
ATOM 1453 C C . HIS A 1 181 ? -16.067 -6.720 -2.127 1.00 67.19 181 HIS A C 1
ATOM 1455 O O . HIS A 1 181 ? -16.964 -7.251 -1.480 1.00 67.19 181 HIS A O 1
ATOM 1461 N N . TYR A 1 182 ? -15.179 -7.422 -2.818 1.00 75.31 182 TYR A N 1
ATOM 1462 C CA . TYR A 1 182 ? -15.141 -8.875 -2.798 1.00 75.31 182 TYR A CA 1
ATOM 1463 C C . TYR A 1 182 ? -14.251 -9.332 -1.643 1.00 75.31 182 TYR A C 1
ATOM 1465 O O . TYR A 1 182 ? -13.107 -8.891 -1.545 1.00 75.31 182 TYR A O 1
ATOM 1473 N N . SER A 1 183 ? -14.761 -10.220 -0.790 1.00 60.44 183 SER A N 1
ATOM 1474 C CA . SER A 1 183 ? -13.949 -10.929 0.204 1.00 60.44 183 SER A CA 1
ATOM 1475 C C . SER A 1 183 ? -12.760 -11.621 -0.474 1.00 60.44 183 SER A C 1
ATOM 1477 O O . SER A 1 183 ? -12.880 -12.069 -1.617 1.00 60.44 183 SER A O 1
ATOM 1479 N N . SER A 1 184 ? -11.622 -11.761 0.216 1.00 47.25 184 SER A N 1
ATOM 1480 C CA . SER A 1 184 ? -10.406 -12.364 -0.361 1.00 47.25 184 SER A CA 1
ATOM 1481 C C . SER A 1 184 ? -10.612 -13.788 -0.886 1.00 47.25 184 SER A C 1
ATOM 1483 O O . SER A 1 184 ? -9.892 -14.215 -1.783 1.00 47.25 184 SER A O 1
ATOM 1485 N N . ASN A 1 185 ? -11.589 -14.512 -0.332 1.00 66.81 185 ASN A N 1
ATOM 1486 C CA . ASN A 1 185 ? -11.941 -15.880 -0.734 1.00 66.81 185 ASN A CA 1
ATOM 1487 C C . ASN A 1 185 ? -12.948 -15.914 -1.887 1.00 66.81 185 ASN A C 1
ATOM 1489 O O . ASN A 1 185 ? -13.164 -16.948 -2.504 1.00 66.81 185 ASN A O 1
ATOM 1493 N N . GLY A 1 186 ? -13.562 -14.772 -2.172 1.00 64.88 186 GLY A N 1
ATOM 1494 C CA . GLY A 1 186 ? -14.522 -14.607 -3.236 1.00 64.88 186 GLY A CA 1
ATOM 1495 C C . GLY A 1 186 ? -15.906 -15.199 -3.006 1.00 64.88 186 GLY A C 1
ATOM 1496 O O . GLY A 1 186 ? -16.682 -15.310 -3.948 1.00 64.88 186 GLY A O 1
ATOM 1497 N N . ASP A 1 187 ? -16.234 -15.534 -1.764 1.00 70.81 187 ASP A N 1
ATOM 1498 C CA . ASP A 1 187 ? -17.546 -16.084 -1.413 1.00 70.81 187 ASP A CA 1
ATOM 1499 C C . ASP A 1 187 ? -18.572 -15.001 -1.053 1.00 70.81 187 ASP A C 1
ATOM 1501 O O . ASP A 1 187 ? -19.777 -15.241 -1.078 1.00 70.81 187 ASP A O 1
ATOM 1505 N N . VAL A 1 188 ? -18.107 -13.798 -0.700 1.00 62.81 188 VAL A N 1
ATOM 1506 C CA . VAL A 1 188 ? -18.958 -12.718 -0.187 1.00 62.81 188 VAL A CA 1
ATOM 1507 C C . VAL A 1 188 ? -18.649 -11.419 -0.917 1.00 62.81 188 VAL A C 1
ATOM 1509 O O . VAL A 1 188 ? -17.503 -10.968 -0.937 1.00 62.81 188 VAL A O 1
ATOM 1512 N N . LEU A 1 189 ? -19.690 -10.813 -1.488 1.00 71.94 189 LEU A N 1
ATOM 1513 C CA . LEU A 1 189 ? -19.666 -9.465 -2.037 1.00 71.94 189 LEU A CA 1
ATOM 1514 C C . LEU A 1 189 ? -20.296 -8.516 -1.014 1.00 71.94 189 LEU A C 1
ATOM 1516 O O . LEU A 1 189 ? -21.502 -8.555 -0.781 1.00 71.94 189 LEU A O 1
ATOM 1520 N N . TYR A 1 190 ? -19.475 -7.677 -0.397 1.00 74.12 190 TYR A N 1
ATOM 1521 C CA . TYR A 1 190 ? -19.942 -6.580 0.434 1.00 74.12 190 TYR A CA 1
ATOM 1522 C C . TYR A 1 190 ? -20.399 -5.444 -0.475 1.00 74.12 190 TYR A C 1
ATOM 1524 O O . TYR A 1 190 ? -19.616 -4.935 -1.279 1.00 74.12 190 TYR A O 1
ATOM 1532 N N . GLU A 1 191 ? -21.662 -5.052 -0.344 1.00 62.91 191 GLU A N 1
ATOM 1533 C CA . GLU A 1 191 ? -22.208 -3.873 -1.003 1.00 62.91 191 GLU A CA 1
ATOM 1534 C C . GLU A 1 191 ? -22.477 -2.769 0.020 1.00 62.91 191 GLU A C 1
ATOM 1536 O O . GLU A 1 191 ? -23.035 -3.004 1.091 1.00 62.91 191 GLU A O 1
ATOM 1541 N N . ALA A 1 192 ? -22.083 -1.546 -0.315 1.00 65.00 192 ALA A N 1
ATOM 1542 C CA . ALA A 1 192 ? -22.466 -0.359 0.430 1.00 65.00 192 ALA A CA 1
ATOM 1543 C C . ALA A 1 192 ? -22.934 0.711 -0.555 1.00 65.00 192 ALA A C 1
ATOM 1545 O O . ALA A 1 192 ? -22.166 1.176 -1.398 1.00 65.00 192 ALA A O 1
ATOM 1546 N N . LEU A 1 193 ? -24.211 1.083 -0.458 1.00 61.41 193 LEU A N 1
ATOM 1547 C CA . LEU A 1 193 ? -24.799 2.167 -1.235 1.00 61.41 193 LEU A CA 1
ATOM 1548 C C . LEU A 1 193 ? -24.811 3.441 -0.387 1.00 61.41 193 LEU A C 1
ATOM 1550 O O . LEU A 1 193 ? -25.600 3.575 0.547 1.00 61.41 193 LEU A O 1
ATOM 1554 N N . PHE A 1 194 ? -23.961 4.396 -0.738 1.00 59.66 194 PHE A N 1
ATOM 1555 C CA . PHE A 1 194 ? -23.914 5.706 -0.104 1.00 59.66 194 PHE A CA 1
ATOM 1556 C C . PHE A 1 194 ? -24.719 6.701 -0.919 1.00 59.66 194 PHE A C 1
ATOM 1558 O O . PHE A 1 194 ? -24.393 6.949 -2.076 1.00 59.66 194 PHE A O 1
ATOM 1565 N N . ASN A 1 195 ? -25.756 7.282 -0.313 1.00 55.03 195 ASN A N 1
ATOM 1566 C CA . ASN A 1 195 ? -26.528 8.363 -0.915 1.00 55.03 195 ASN A CA 1
ATOM 1567 C C . ASN A 1 195 ? -26.064 9.715 -0.367 1.00 55.03 195 ASN A C 1
ATOM 1569 O O . ASN A 1 195 ? -25.897 9.877 0.846 1.00 55.03 195 ASN A O 1
ATOM 1573 N N . SER A 1 196 ? -25.892 10.706 -1.241 1.00 54.19 196 SER A N 1
ATOM 1574 C CA . SER A 1 196 ? -25.414 12.031 -0.839 1.00 54.19 196 SER A CA 1
ATOM 1575 C C . SER A 1 196 ? -26.364 12.778 0.113 1.00 54.19 196 SER A C 1
ATOM 1577 O O . SER A 1 196 ? -25.947 13.712 0.797 1.00 54.19 196 SER A O 1
ATOM 1579 N N . LYS A 1 197 ? -27.621 12.330 0.247 1.00 50.28 197 LYS A N 1
ATOM 1580 C CA . LYS A 1 197 ? -28.617 12.891 1.182 1.00 50.28 197 LYS A CA 1
ATOM 1581 C C . LYS A 1 197 ? -28.382 12.548 2.659 1.00 50.28 197 LYS A C 1
ATOM 1583 O O . LYS A 1 197 ? -28.962 13.196 3.522 1.00 50.28 197 LYS A O 1
ATOM 1588 N N . THR A 1 198 ? -27.547 11.557 2.964 1.00 49.50 198 THR A N 1
ATOM 1589 C CA . THR A 1 198 ? -27.266 11.116 4.348 1.00 49.50 198 THR A CA 1
ATOM 1590 C C . THR A 1 198 ? -26.074 11.829 4.996 1.00 49.50 198 THR A C 1
ATOM 1592 O O . THR A 1 198 ? -25.776 11.593 6.162 1.00 49.50 198 THR A O 1
ATOM 1595 N N . LEU A 1 199 ? -25.413 12.738 4.270 1.00 48.19 199 LEU A N 1
ATOM 1596 C CA . LEU A 1 199 ? -24.229 13.476 4.732 1.00 48.19 199 LEU A CA 1
ATOM 1597 C C . LEU A 1 199 ? -24.546 14.649 5.677 1.00 48.19 199 LEU A C 1
ATOM 1599 O O . LEU A 1 199 ? -23.634 15.296 6.185 1.00 48.19 199 LEU A O 1
ATOM 1603 N N . THR A 1 200 ? -25.823 14.909 5.969 1.00 36.94 200 THR A N 1
ATOM 1604 C CA . THR A 1 200 ? -26.238 15.862 7.005 1.00 36.94 200 THR A CA 1
ATOM 1605 C C . THR A 1 200 ? -26.953 15.126 8.133 1.00 36.94 200 THR A C 1
ATOM 1607 O O . THR A 1 200 ? -28.155 14.888 8.068 1.00 36.94 200 THR A O 1
ATOM 1610 N N . GLY A 1 201 ? -26.167 14.753 9.146 1.00 41.69 201 GLY A N 1
ATOM 1611 C CA . GLY A 1 201 ? -26.549 14.414 10.519 1.00 41.69 201 GLY A CA 1
ATOM 1612 C C . GLY A 1 201 ? -27.965 13.896 10.788 1.00 41.69 201 GLY A C 1
ATOM 1613 O O . GLY A 1 201 ? -28.888 14.682 10.976 1.00 41.69 201 GLY A O 1
ATOM 1614 N N . LYS A 1 202 ? -28.086 12.581 10.982 1.00 29.36 202 LYS A N 1
ATOM 1615 C CA . LYS A 1 202 ? -28.767 11.948 12.129 1.00 29.36 202 LYS A CA 1
ATOM 1616 C C . LYS A 1 202 ? -28.684 10.435 11.975 1.00 29.36 202 LYS A C 1
ATOM 1618 O O . LYS A 1 202 ? -29.047 9.893 10.934 1.00 29.36 202 LYS A O 1
ATOM 1623 N N . GLY A 1 203 ? -28.211 9.765 13.025 1.00 42.16 203 GLY A N 1
ATOM 1624 C CA . GLY A 1 203 ? -28.286 8.315 13.114 1.00 42.16 203 GLY A CA 1
ATOM 1625 C C . GLY A 1 203 ? -29.728 7.858 12.931 1.00 42.16 203 GLY A C 1
ATOM 1626 O O . GLY A 1 203 ? -30.635 8.408 13.553 1.00 42.16 203 GLY A O 1
ATOM 1627 N N . THR A 1 204 ? -29.929 6.858 12.079 1.00 30.83 204 THR A N 1
ATOM 1628 C CA . THR A 1 204 ? -31.157 6.071 12.106 1.00 30.83 204 THR A CA 1
ATOM 1629 C C . THR A 1 204 ? -30.791 4.606 11.957 1.00 30.83 204 THR A C 1
ATOM 1631 O O . THR A 1 204 ? -30.183 4.179 10.980 1.00 30.83 204 THR A O 1
ATOM 1634 N N . THR A 1 205 ? -31.132 3.870 13.000 1.00 38.03 205 THR A N 1
ATOM 1635 C CA . THR A 1 205 ? -31.176 2.422 13.097 1.00 38.03 205 THR A CA 1
ATOM 1636 C C . THR A 1 205 ? -32.122 1.799 12.061 1.00 38.03 205 THR A C 1
ATOM 1638 O O . THR A 1 205 ? -33.111 2.403 11.652 1.00 38.03 205 THR A O 1
ATOM 1641 N N . THR A 1 206 ? -31.869 0.515 11.781 1.00 35.38 206 THR A N 1
ATOM 1642 C CA . THR A 1 206 ? -32.782 -0.532 11.267 1.00 35.38 206 THR A CA 1
ATOM 1643 C C . THR A 1 206 ? -33.233 -0.528 9.801 1.00 35.38 206 THR A C 1
ATOM 1645 O O . THR A 1 206 ? -33.777 0.438 9.283 1.00 35.38 206 THR A O 1
ATOM 1648 N N . GLY A 1 207 ? -33.122 -1.716 9.188 1.00 27.58 207 GLY A N 1
ATOM 1649 C CA . GLY A 1 207 ? -33.788 -2.081 7.938 1.00 27.58 207 GLY A CA 1
ATOM 1650 C C . GLY A 1 207 ? -33.452 -3.499 7.465 1.00 27.58 207 GLY A C 1
ATOM 1651 O O . GLY A 1 207 ? -32.829 -3.662 6.426 1.00 27.58 207 GLY A O 1
ATOM 1652 N N . ALA A 1 208 ? -33.830 -4.528 8.232 1.00 36.62 208 ALA A N 1
ATOM 1653 C CA . ALA A 1 208 ? -33.814 -5.913 7.764 1.00 36.62 208 ALA A CA 1
ATOM 1654 C C . ALA A 1 208 ? -34.930 -6.116 6.727 1.00 36.62 208 ALA A C 1
ATOM 1656 O O . ALA A 1 208 ? -36.111 -6.086 7.078 1.00 36.62 208 ALA A O 1
ATOM 1657 N N . THR A 1 209 ? -34.576 -6.351 5.465 1.00 32.31 209 THR A N 1
ATOM 1658 C CA . THR A 1 209 ? -35.552 -6.663 4.413 1.00 32.31 209 THR A CA 1
ATOM 1659 C C . THR A 1 209 ? -35.583 -8.171 4.172 1.00 32.31 209 THR A C 1
ATOM 1661 O O . THR A 1 209 ? -34.705 -8.739 3.529 1.00 32.31 209 THR A O 1
ATOM 1664 N N . LYS A 1 210 ? -36.620 -8.834 4.701 1.00 33.47 210 LYS A N 1
ATOM 1665 C CA . LYS A 1 210 ? -37.035 -10.181 4.282 1.00 33.47 210 LYS A CA 1
ATOM 1666 C C . LYS A 1 210 ? -37.481 -10.121 2.817 1.00 33.47 210 LYS A C 1
ATOM 1668 O O . LYS A 1 210 ? -38.524 -9.542 2.520 1.00 33.47 210 LYS A O 1
ATOM 1673 N N . GLY A 1 211 ? -36.714 -10.734 1.920 1.00 29.56 211 GLY A N 1
ATOM 1674 C CA . GLY A 1 211 ? -37.140 -11.001 0.547 1.00 29.56 211 GLY A CA 1
ATOM 1675 C C . GLY A 1 211 ? -38.145 -12.149 0.523 1.00 29.56 211 GLY A C 1
ATOM 1676 O O . GLY A 1 211 ? -37.802 -13.285 0.837 1.00 29.56 211 GLY A O 1
ATOM 1677 N N . ASN A 1 212 ? -39.395 -11.837 0.190 1.00 26.41 212 ASN A N 1
ATOM 1678 C CA . ASN A 1 212 ? -40.451 -12.809 -0.062 1.00 26.41 212 ASN A CA 1
ATOM 1679 C C . ASN A 1 212 ? -40.369 -13.207 -1.544 1.00 26.41 212 ASN A C 1
ATOM 1681 O O . ASN A 1 212 ? -40.567 -12.355 -2.410 1.00 26.41 212 ASN A O 1
ATOM 1685 N N . ALA A 1 213 ? -40.033 -14.464 -1.828 1.00 31.52 213 ALA A N 1
ATOM 1686 C CA . ALA A 1 213 ? -40.029 -14.999 -3.184 1.00 31.52 213 ALA A CA 1
ATOM 1687 C C . ALA A 1 213 ? -41.468 -15.319 -3.613 1.00 31.52 213 ALA A C 1
ATOM 1689 O O . ALA A 1 213 ? -42.185 -16.045 -2.920 1.00 31.52 213 ALA A O 1
ATOM 1690 N N . LYS A 1 214 ? -41.876 -14.767 -4.753 1.00 31.27 214 LYS A N 1
ATOM 1691 C CA . LYS A 1 214 ? -42.944 -15.306 -5.593 1.00 31.27 214 LYS A CA 1
ATOM 1692 C C . LYS A 1 214 ? -42.323 -15.749 -6.903 1.00 31.27 214 LYS A C 1
ATOM 1694 O O . LYS A 1 214 ? -41.432 -15.011 -7.377 1.00 31.27 214 LYS A O 1
#

Foldseek 3Di:
DDDDDDDDDDPPPPPPPPPPPDVVVVVVVVVVVVVVVVVVVVLVVVLVVLVVQLLVCLVVVVLVSLLVSLQVNLVSCCVPDVLSSVLSNVSNVLSVVLVVLLVVLCVVLVDVVPDVLSVLNVVLVVCVVDPPNPPPDVVVVNVVSVVVNCVDPSSVSSRRDSVSVCVSVVDDLQDWDWDWDADPVRPDTDTDTRGSVPVPDDDDDDDDDDDDDD

Sequence (214 aa):
MDSRTNSNMNQVTNPAENEWIPEELLAEFNRQKSDLNHSMSYLAQSMEFALQSLNLSLVVQDKILIRDNSLLISDTIGQFDPITSIIYLTLSQSANASIYTKNVLKQACSIPSDSELASLFTLMNRIKADETITNANNGVVYRTVMERLKTYWPWKYMTIRSQYHELTKEMPSLFNFLVLHYSSNGDVLYEALFNSKTLTGKGTTTGATKGNAK

Organism: NCBI:txid433720